Protein AF-A0A1Y0I6P0-F1 (afdb_monomer)

Mean predicted aligned error: 8.05 Å

pLDDT: mean 82.03, std 14.19, range [29.33, 98.0]

Nearest PDB structures (foldseek):
  8vp9-assembly1_B  TM=1.377E-01  e=3.591E+00  Acetivibrio thermocellus ATCC 27405
  9baa-assembly1_B  TM=1.379E-01  e=4.250E+00  Acetivibrio thermocellus ATCC 27405
  8vp6-assembly1_A  TM=1.369E-01  e=3.907E+00  Acetivibrio thermocellus ATCC 27405
  8vp6-assembly1_B  TM=1.371E-01  e=5.245E+00  Acetivibrio thermocellus ATCC 27405

Structure (mmCIF, N/CA/C/O backbone):
data_AF-A0A1Y0I6P0-F1
#
_entry.id   AF-A0A1Y0I6P0-F1
#
loop_
_atom_site.group_PDB
_atom_site.id
_atom_site.type_symbol
_atom_site.label_atom_id
_atom_site.label_alt_id
_atom_site.label_comp_id
_atom_site.label_asym_id
_atom_site.label_entity_id
_atom_site.label_seq_id
_atom_site.pdbx_PDB_ins_code
_atom_site.Cartn_x
_atom_site.Cartn_y
_atom_site.Cartn_z
_atom_site.occupancy
_atom_site.B_iso_or_equiv
_atom_site.auth_seq_id
_atom_site.auth_comp_id
_atom_site.auth_asym_id
_atom_site.auth_atom_id
_atom_site.pdbx_PDB_model_num
ATOM 1 N N . MET A 1 1 ? -0.959 14.326 -22.110 1.00 63.75 1 MET A N 1
ATOM 2 C CA . MET A 1 1 ? 0.064 13.907 -23.104 1.00 63.75 1 MET A CA 1
ATOM 3 C C . MET A 1 1 ? 0.781 12.587 -22.747 1.00 63.75 1 MET A C 1
ATOM 5 O O . MET A 1 1 ? 1.513 12.079 -23.590 1.00 63.75 1 MET A O 1
ATOM 9 N N . TYR A 1 2 ? 0.549 11.988 -21.562 1.00 76.31 2 TYR A N 1
ATOM 10 C CA . TYR A 1 2 ? 1.131 10.691 -21.155 1.00 76.31 2 TYR A CA 1
ATOM 11 C C . TYR A 1 2 ? 0.516 9.493 -21.906 1.00 76.31 2 TYR A C 1
ATOM 13 O O . TYR A 1 2 ? 1.240 8.645 -22.426 1.00 76.31 2 TYR A O 1
ATOM 21 N N . LYS A 1 3 ? -0.819 9.463 -22.048 1.00 79.31 3 LYS A N 1
ATOM 22 C CA . LYS A 1 3 ? -1.580 8.352 -22.652 1.00 79.31 3 LYS A CA 1
ATOM 23 C C . LYS A 1 3 ? -1.127 8.044 -24.076 1.00 79.31 3 LYS A C 1
ATOM 25 O O . LYS A 1 3 ? -0.901 6.894 -24.435 1.00 79.31 3 LYS A O 1
ATOM 30 N N . GLU A 1 4 ? -0.896 9.085 -24.867 1.00 79.56 4 GLU A N 1
ATOM 31 C CA . GLU A 1 4 ? -0.404 8.953 -26.236 1.00 79.56 4 GLU A CA 1
ATOM 32 C C . GLU A 1 4 ? 1.002 8.330 -26.302 1.00 79.56 4 GLU A C 1
ATOM 34 O O . GLU A 1 4 ? 1.254 7.459 -27.135 1.00 79.56 4 GLU A O 1
ATOM 39 N N . LYS A 1 5 ? 1.917 8.715 -25.404 1.00 81.44 5 LYS A N 1
ATOM 40 C CA . LYS A 1 5 ? 3.275 8.147 -25.345 1.00 81.44 5 LYS A CA 1
ATOM 41 C C . LYS A 1 5 ? 3.271 6.685 -24.885 1.00 81.44 5 LYS A C 1
ATOM 43 O O . LYS A 1 5 ? 3.972 5.860 -25.479 1.00 81.44 5 LYS A O 1
ATOM 48 N N . LEU A 1 6 ? 2.446 6.344 -23.892 1.00 82.56 6 LEU A N 1
ATOM 49 C CA . LEU A 1 6 ? 2.271 4.960 -23.438 1.00 82.56 6 LEU A CA 1
ATOM 50 C C . LEU A 1 6 ? 1.726 4.074 -24.568 1.00 82.56 6 LEU A C 1
ATOM 52 O O . LEU A 1 6 ? 2.274 3.005 -24.837 1.00 82.56 6 LEU A O 1
ATOM 56 N N . LEU A 1 7 ? 0.709 4.542 -25.298 1.00 87.06 7 LEU A N 1
ATOM 57 C CA . LEU A 1 7 ? 0.113 3.808 -26.420 1.00 87.06 7 LEU A CA 1
ATOM 58 C C . LEU A 1 7 ? 1.069 3.641 -27.612 1.00 87.06 7 LEU A C 1
ATOM 60 O O . LEU A 1 7 ? 1.065 2.588 -28.249 1.00 87.06 7 LEU A O 1
ATOM 64 N N . ARG A 1 8 ? 1.923 4.636 -27.889 1.00 88.12 8 ARG A N 1
ATOM 65 C CA . ARG A 1 8 ? 2.946 4.575 -28.953 1.00 88.12 8 ARG A CA 1
ATOM 66 C C . ARG A 1 8 ? 4.095 3.609 -28.645 1.00 88.12 8 ARG A C 1
ATOM 68 O O . ARG A 1 8 ? 4.801 3.184 -29.563 1.00 88.12 8 ARG A O 1
ATOM 75 N N . THR A 1 9 ? 4.306 3.260 -27.379 1.00 85.81 9 THR A N 1
ATOM 76 C CA . THR A 1 9 ? 5.373 2.337 -26.977 1.00 85.81 9 THR A CA 1
ATOM 77 C C . THR A 1 9 ? 5.048 0.918 -27.448 1.00 85.81 9 THR A C 1
ATOM 79 O O . THR A 1 9 ? 4.003 0.356 -27.120 1.00 85.81 9 THR A O 1
ATOM 82 N N . LYS A 1 10 ? 5.953 0.319 -28.234 1.00 86.88 10 LYS A N 1
ATOM 83 C CA . LYS A 1 10 ? 5.780 -1.042 -28.762 1.00 86.88 10 LYS A CA 1
ATOM 84 C C . LYS A 1 10 ? 5.913 -2.072 -27.638 1.00 86.88 10 LYS A C 1
ATOM 86 O O . LYS A 1 10 ? 7.019 -2.332 -27.172 1.00 86.88 10 LYS A O 1
ATOM 91 N N . VAL A 1 11 ? 4.801 -2.697 -27.267 1.00 90.38 11 VAL A N 1
ATOM 92 C CA . VAL A 1 11 ? 4.737 -3.816 -26.314 1.00 90.38 11 VAL A CA 1
ATOM 93 C C . VAL A 1 11 ? 4.631 -5.142 -27.066 1.00 90.38 11 VAL A C 1
ATOM 95 O O . VAL A 1 11 ? 3.905 -5.236 -28.055 1.00 90.38 11 VAL A O 1
ATOM 98 N N . ARG A 1 12 ? 5.395 -6.156 -26.643 1.00 87.75 12 ARG A N 1
ATOM 99 C CA . ARG A 1 12 ? 5.488 -7.456 -27.343 1.00 87.75 12 ARG A CA 1
ATOM 100 C C . ARG A 1 12 ? 4.881 -8.623 -26.570 1.00 87.75 12 ARG A C 1
ATOM 102 O O . ARG A 1 12 ? 4.576 -9.638 -27.183 1.00 87.75 12 ARG A O 1
ATOM 109 N N . THR A 1 13 ? 4.707 -8.474 -25.264 1.00 93.81 13 THR A N 1
ATOM 110 C CA . THR A 1 13 ? 4.232 -9.519 -24.355 1.00 93.81 13 THR A CA 1
ATOM 111 C C . THR A 1 13 ? 2.928 -9.097 -23.692 1.00 93.81 13 THR A C 1
ATOM 113 O O . THR A 1 13 ? 2.604 -7.905 -23.649 1.00 93.81 13 THR A O 1
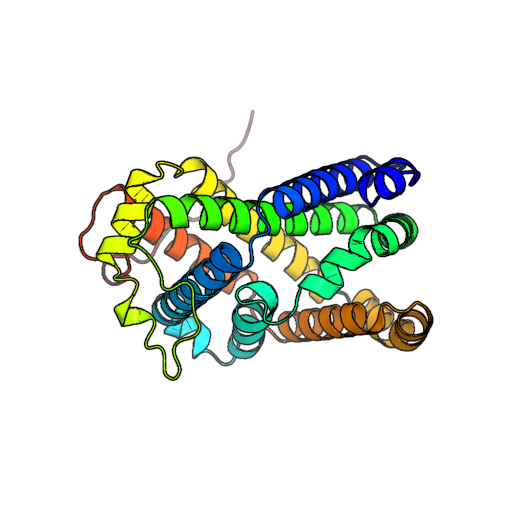ATOM 116 N N . ASP A 1 14 ? 2.172 -10.062 -23.176 1.00 94.81 14 ASP A N 1
ATOM 117 C CA . ASP A 1 14 ? 0.905 -9.772 -22.503 1.00 94.81 14 ASP A CA 1
ATOM 118 C C . ASP A 1 14 ? 1.118 -9.054 -21.164 1.00 94.81 14 ASP A C 1
ATOM 120 O O . ASP A 1 14 ? 0.379 -8.124 -20.854 1.00 94.81 14 ASP A O 1
ATOM 124 N N . ASN A 1 15 ? 2.208 -9.345 -20.446 1.00 93.69 15 ASN A N 1
ATOM 125 C CA . ASN A 1 15 ? 2.577 -8.618 -19.227 1.00 93.69 15 ASN A CA 1
ATOM 126 C C . ASN A 1 15 ? 2.932 -7.148 -19.503 1.00 93.69 15 ASN A C 1
ATOM 128 O O . ASN A 1 15 ? 2.534 -6.258 -18.752 1.00 93.69 15 ASN A O 1
ATOM 132 N N . ALA A 1 16 ? 3.603 -6.856 -20.624 1.00 93.00 16 ALA A N 1
ATOM 133 C CA . ALA A 1 16 ? 3.858 -5.478 -21.042 1.00 93.00 16 ALA A CA 1
ATOM 134 C C . ALA A 1 16 ? 2.566 -4.730 -21.428 1.00 93.00 16 ALA A C 1
ATOM 136 O O . ALA A 1 16 ? 2.457 -3.527 -21.177 1.00 93.00 16 ALA A O 1
ATOM 137 N N . LYS A 1 17 ? 1.587 -5.419 -22.037 1.00 94.31 17 LYS A N 1
ATOM 138 C CA . LYS A 1 17 ? 0.261 -4.842 -22.331 1.00 94.31 17 LYS A CA 1
ATOM 139 C C . LYS A 1 17 ? -0.510 -4.558 -21.044 1.00 94.31 17 LYS A C 1
ATOM 141 O O . LYS A 1 17 ? -0.981 -3.436 -20.892 1.00 94.31 17 LYS A O 1
ATOM 146 N N . ARG A 1 18 ? -0.549 -5.523 -20.117 1.00 94.19 18 ARG A N 1
ATOM 147 C CA . ARG A 1 18 ? -1.173 -5.376 -18.797 1.00 94.19 18 ARG A CA 1
ATOM 148 C C . ARG A 1 18 ? -0.604 -4.170 -18.063 1.00 94.19 18 ARG A C 1
ATOM 150 O O . ARG A 1 18 ? -1.353 -3.277 -17.697 1.00 94.19 18 ARG A O 1
ATOM 157 N N . LEU A 1 19 ? 0.724 -4.085 -17.937 1.00 91.81 19 LEU A N 1
ATOM 158 C CA . LEU A 1 19 ? 1.375 -2.949 -17.282 1.00 91.81 19 LEU A CA 1
ATOM 159 C C . LEU A 1 19 ? 0.980 -1.610 -17.921 1.00 91.81 19 LEU A C 1
ATOM 161 O O . LEU A 1 19 ? 0.711 -0.644 -17.212 1.00 91.81 19 LEU A O 1
ATOM 165 N N . ARG A 1 20 ? 0.919 -1.545 -19.256 1.00 93.62 20 ARG A N 1
ATOM 166 C CA . ARG A 1 20 ? 0.485 -0.334 -19.962 1.00 93.62 20 ARG A CA 1
ATOM 167 C C . ARG A 1 20 ? -0.944 0.060 -19.597 1.00 93.62 20 ARG A C 1
ATOM 169 O O . ARG A 1 20 ? -1.197 1.237 -19.372 1.00 93.62 20 ARG A O 1
ATOM 176 N N . GLU A 1 21 ? -1.863 -0.899 -19.592 1.00 93.50 21 GLU A N 1
ATOM 177 C CA . GLU A 1 21 ? -3.276 -0.672 -19.273 1.00 93.50 21 GLU A CA 1
ATOM 178 C C . GLU A 1 21 ? -3.445 -0.216 -17.823 1.00 93.50 21 GLU A C 1
ATOM 180 O O . GLU A 1 21 ? -4.075 0.811 -17.585 1.00 93.50 21 GLU A O 1
ATOM 185 N N . THR A 1 22 ? -2.793 -0.889 -16.872 1.00 90.44 22 THR A N 1
ATOM 186 C CA . THR A 1 22 ? -2.836 -0.502 -15.458 1.00 90.44 22 THR A CA 1
ATOM 187 C C . THR A 1 22 ? -2.266 0.903 -15.232 1.00 90.44 22 THR A C 1
ATOM 189 O O . THR A 1 22 ? -2.856 1.687 -14.494 1.00 90.44 22 THR A O 1
ATOM 192 N N . LEU A 1 23 ? -1.167 1.269 -15.906 1.00 89.81 23 LEU A N 1
ATOM 193 C CA . LEU A 1 23 ? -0.606 2.625 -15.833 1.00 89.81 23 LEU A CA 1
ATOM 194 C C . LEU A 1 23 ? -1.549 3.680 -16.417 1.00 89.81 23 LEU A C 1
ATOM 196 O O . LEU A 1 23 ? -1.671 4.762 -15.851 1.00 89.81 23 LEU A O 1
ATOM 200 N N . ILE A 1 24 ? -2.217 3.384 -17.537 1.00 90.56 24 ILE A N 1
ATOM 201 C CA . ILE A 1 24 ? -3.204 4.300 -18.119 1.00 90.56 24 ILE A CA 1
ATOM 202 C C . ILE A 1 24 ? -4.358 4.517 -17.140 1.00 90.56 24 ILE A C 1
ATOM 204 O O . ILE A 1 24 ? -4.689 5.668 -16.877 1.00 90.56 24 ILE A O 1
ATOM 208 N N . ASN A 1 25 ? -4.916 3.445 -16.573 1.00 91.19 25 ASN A N 1
ATOM 209 C CA . ASN A 1 25 ? -6.017 3.534 -15.611 1.00 91.19 25 ASN A CA 1
ATOM 210 C C . ASN A 1 25 ? -5.616 4.342 -14.370 1.00 91.19 25 ASN A C 1
ATOM 212 O O . ASN A 1 25 ? -6.363 5.217 -13.939 1.00 91.19 25 ASN A O 1
ATOM 216 N N . TYR A 1 26 ? -4.410 4.107 -13.845 1.00 88.62 26 TYR A N 1
ATOM 217 C CA . TYR A 1 26 ? -3.868 4.867 -12.722 1.00 88.62 26 TYR A CA 1
ATOM 218 C C . TYR A 1 26 ? -3.741 6.365 -13.039 1.00 88.62 26 TYR A C 1
ATOM 220 O O . TYR A 1 26 ? -4.211 7.207 -12.275 1.00 88.62 26 TYR A O 1
ATOM 228 N N . CYS A 1 27 ? -3.143 6.715 -14.180 1.00 86.19 27 CYS A N 1
ATOM 229 C CA . CYS A 1 27 ? -2.981 8.113 -14.570 1.00 86.19 27 CYS A CA 1
ATOM 230 C C . CYS A 1 27 ? -4.322 8.801 -14.883 1.00 86.19 27 CYS A C 1
ATOM 232 O O . CYS A 1 27 ? -4.497 9.962 -14.516 1.00 86.19 27 CYS A O 1
ATOM 234 N N . ASP A 1 28 ? -5.266 8.103 -15.527 1.00 89.81 28 ASP A N 1
ATOM 235 C CA . ASP A 1 28 ? -6.620 8.614 -15.782 1.00 89.81 28 ASP A CA 1
ATOM 236 C C . ASP A 1 28 ? -7.331 8.894 -14.438 1.00 89.81 28 ASP A C 1
ATOM 238 O O . ASP A 1 28 ? -7.903 9.969 -14.253 1.00 89.81 28 ASP A O 1
ATOM 242 N N . PHE A 1 29 ? -7.229 7.977 -13.466 1.00 88.81 29 PHE A N 1
ATOM 243 C CA . PHE A 1 29 ? -7.776 8.147 -12.116 1.00 88.81 29 PHE A CA 1
ATOM 244 C C . PHE A 1 29 ? -7.197 9.368 -11.398 1.00 88.81 29 PHE A C 1
ATOM 246 O O . PHE A 1 29 ? -7.956 10.179 -10.868 1.00 88.81 29 PHE A O 1
ATOM 253 N N . ARG A 1 30 ? -5.869 9.529 -11.409 1.00 84.62 30 ARG A N 1
ATOM 254 C CA . ARG A 1 30 ? -5.200 10.685 -10.796 1.00 84.62 30 ARG A CA 1
ATOM 255 C C . ARG A 1 30 ? -5.680 11.987 -11.420 1.00 84.62 30 ARG A C 1
ATOM 257 O O . ARG A 1 30 ? -6.107 12.878 -10.702 1.00 84.62 30 ARG A O 1
ATOM 264 N N . GLN A 1 31 ? -5.688 12.063 -12.749 1.00 84.31 31 GLN A N 1
ATOM 265 C CA . GLN A 1 31 ? -6.067 13.277 -13.469 1.00 84.31 31 GLN A CA 1
ATOM 266 C C . GLN A 1 31 ? -7.500 13.742 -13.154 1.00 84.31 31 GLN A C 1
ATOM 268 O O . GLN A 1 31 ? -7.771 14.939 -13.182 1.00 84.31 31 GLN A O 1
ATOM 273 N N . VAL A 1 32 ? -8.421 12.812 -12.888 1.00 86.56 32 VAL A N 1
ATOM 274 C CA . VAL A 1 32 ? -9.817 13.133 -12.547 1.00 86.56 32 VAL A CA 1
ATOM 275 C C . VAL A 1 32 ? -9.970 13.571 -11.090 1.00 86.56 32 VAL A C 1
ATOM 277 O O . VAL A 1 32 ? -10.827 14.402 -10.797 1.00 86.56 32 VAL A O 1
ATOM 280 N N . ASN A 1 33 ? -9.169 13.010 -10.185 1.00 82.19 33 ASN A N 1
ATOM 281 C CA . ASN A 1 33 ? -9.363 13.160 -8.744 1.00 82.19 33 ASN A CA 1
ATOM 282 C C . ASN A 1 33 ? -8.411 14.166 -8.075 1.00 82.19 33 ASN A C 1
ATOM 284 O O . ASN A 1 33 ? -8.627 14.527 -6.920 1.00 82.19 33 ASN A O 1
ATOM 288 N N . GLU A 1 34 ? -7.395 14.645 -8.794 1.00 75.75 34 GLU A N 1
ATOM 289 C CA . GLU A 1 34 ? -6.394 15.584 -8.291 1.00 75.75 34 GLU A CA 1
ATOM 290 C C . GLU A 1 34 ? -7.021 16.936 -7.910 1.00 75.75 34 GLU A C 1
ATOM 292 O O . GLU A 1 34 ? -7.421 17.743 -8.749 1.00 75.75 34 GLU A O 1
ATOM 297 N N . SER A 1 35 ? -7.113 17.169 -6.602 1.00 81.38 35 SER A N 1
ATOM 298 C CA . SER A 1 35 ? -7.569 18.408 -5.974 1.00 81.38 35 SER A CA 1
ATOM 299 C C . SER A 1 35 ? -6.713 18.653 -4.739 1.00 81.38 35 SER A C 1
ATOM 301 O O . SER A 1 35 ? -6.549 17.746 -3.925 1.00 81.38 35 SER A O 1
ATOM 303 N N . ASP A 1 36 ? -6.195 19.872 -4.569 1.00 78.88 36 ASP A N 1
ATOM 304 C CA . ASP A 1 36 ? -5.350 20.218 -3.417 1.00 78.88 36 ASP A CA 1
ATOM 305 C C . ASP A 1 36 ? -6.057 19.947 -2.081 1.00 78.88 36 ASP A C 1
ATOM 307 O O . ASP A 1 36 ? -5.438 19.434 -1.153 1.00 78.88 36 ASP A O 1
ATOM 311 N N . SER A 1 37 ? -7.361 20.229 -1.997 1.00 83.69 37 SER A N 1
ATOM 312 C CA . SER A 1 37 ? -8.167 19.984 -0.794 1.00 83.69 37 SER A CA 1
ATOM 313 C C . SER A 1 37 ? -8.328 18.480 -0.523 1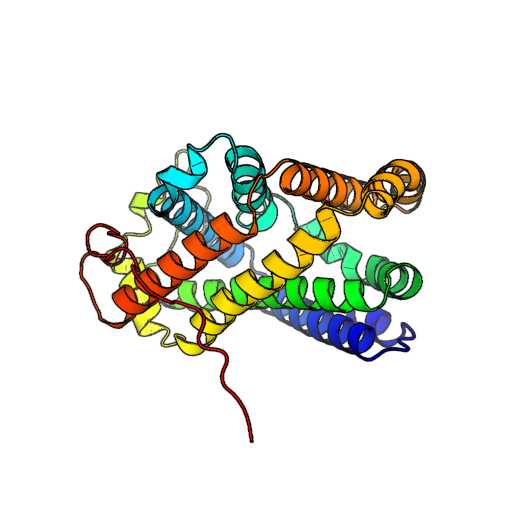.00 83.69 37 SER A C 1
ATOM 315 O O . SER A 1 37 ? -7.996 18.012 0.566 1.00 83.69 37 SER A O 1
ATOM 317 N N . LYS A 1 38 ? -8.704 17.682 -1.538 1.00 84.06 38 LYS A N 1
ATOM 318 C CA . LYS A 1 38 ? -8.826 16.217 -1.383 1.00 84.06 38 LYS A CA 1
ATOM 319 C C . LYS A 1 38 ? -7.488 15.551 -1.063 1.00 84.06 38 LYS A C 1
ATOM 321 O O . LYS A 1 38 ? -7.440 14.668 -0.217 1.00 84.06 38 LYS A O 1
ATOM 326 N N . ASN A 1 39 ? -6.397 15.997 -1.685 1.00 83.44 39 ASN A N 1
ATOM 327 C CA . ASN A 1 39 ? -5.054 15.477 -1.421 1.00 83.44 39 ASN A CA 1
ATOM 328 C C . ASN A 1 39 ? -4.630 15.702 0.041 1.00 83.44 39 ASN A C 1
ATOM 330 O O . ASN A 1 39 ? -3.991 14.837 0.634 1.00 83.44 39 ASN A O 1
ATOM 334 N N . ARG A 1 40 ? -5.009 16.833 0.650 1.00 84.62 40 ARG A N 1
ATOM 335 C CA . ARG A 1 40 ? -4.747 17.092 2.077 1.00 84.62 40 ARG A CA 1
ATOM 336 C C . ARG A 1 40 ? -5.581 16.189 2.983 1.00 84.62 40 ARG A C 1
ATOM 338 O O . ARG A 1 40 ? -5.047 15.638 3.939 1.00 84.62 40 ARG A O 1
ATOM 345 N N . GLN A 1 41 ? -6.859 15.992 2.663 1.00 88.31 41 GLN A N 1
ATOM 346 C CA . GLN A 1 41 ? -7.728 15.075 3.409 1.00 88.31 41 GLN A CA 1
ATOM 347 C C . GLN A 1 41 ? -7.238 13.624 3.320 1.00 88.31 41 GLN A C 1
ATOM 349 O O . GLN A 1 41 ? -7.249 12.911 4.322 1.00 88.31 41 GLN A O 1
ATOM 354 N N . LEU A 1 42 ? -6.743 13.205 2.151 1.00 88.06 42 LEU A N 1
ATOM 355 C CA . LEU A 1 42 ? -6.101 11.901 1.979 1.00 88.06 42 LEU A CA 1
ATOM 356 C C . LEU A 1 42 ? -4.873 11.757 2.860 1.00 88.06 42 LEU A C 1
ATOM 358 O O . LEU A 1 42 ? -4.755 10.744 3.531 1.00 88.06 42 LEU A O 1
ATOM 362 N N . ALA A 1 43 ? -4.009 12.770 2.929 1.00 84.88 43 ALA A N 1
ATOM 363 C CA . ALA A 1 43 ? -2.831 12.705 3.787 1.00 84.88 43 ALA A CA 1
ATOM 364 C C . ALA A 1 43 ? -3.204 12.465 5.263 1.00 84.88 43 ALA A C 1
ATOM 366 O O . ALA A 1 43 ? -2.539 11.689 5.945 1.00 84.88 43 ALA A O 1
ATOM 367 N N . ILE A 1 44 ? -4.293 13.074 5.749 1.00 88.00 44 ILE A N 1
ATOM 368 C CA . ILE A 1 44 ? -4.815 12.844 7.109 1.00 88.00 44 ILE A CA 1
ATOM 369 C C . ILE A 1 44 ? -5.297 11.395 7.265 1.00 88.00 44 ILE A C 1
ATOM 371 O O . ILE A 1 44 ? -4.952 10.729 8.243 1.00 88.00 44 ILE A O 1
ATOM 375 N N . LEU A 1 45 ? -6.069 10.895 6.296 1.00 90.56 45 LEU A N 1
ATOM 376 C CA . LEU A 1 45 ? -6.565 9.519 6.291 1.00 90.56 45 LEU A CA 1
ATOM 377 C C . LEU A 1 45 ? -5.421 8.493 6.248 1.00 90.56 45 LEU A C 1
ATOM 379 O O . LEU A 1 45 ? -5.397 7.573 7.064 1.00 90.56 45 LEU A O 1
ATOM 383 N N . GLU A 1 46 ? -4.464 8.660 5.339 1.00 86.62 46 GLU A N 1
ATOM 384 C CA . GLU A 1 46 ? -3.287 7.799 5.184 1.00 86.62 46 GLU A CA 1
ATOM 385 C C . GLU A 1 46 ? -2.455 7.780 6.471 1.00 86.62 46 GLU A C 1
ATOM 387 O O . GLU A 1 46 ? -2.014 6.721 6.923 1.00 86.62 46 GLU A O 1
ATOM 392 N N . GLN A 1 47 ? -2.292 8.936 7.124 1.00 86.31 47 GLN A N 1
ATOM 393 C CA . GLN A 1 47 ? -1.575 9.024 8.391 1.00 86.31 47 GLN A CA 1
ATOM 394 C C . GLN A 1 47 ? -2.305 8.275 9.514 1.00 86.31 47 GLN A C 1
ATOM 396 O O . GLN A 1 47 ? -1.667 7.519 10.250 1.00 86.31 47 GLN A O 1
ATOM 401 N N . TRP A 1 48 ? -3.631 8.419 9.615 1.00 90.75 48 TRP A N 1
ATOM 402 C CA . TRP A 1 48 ? -4.442 7.656 10.569 1.00 90.75 48 TRP A CA 1
ATOM 403 C C . TRP A 1 48 ? -4.333 6.149 10.320 1.00 90.75 48 TRP A C 1
ATOM 405 O O . TRP A 1 48 ? -4.087 5.363 11.235 1.00 90.75 48 TRP A O 1
ATOM 415 N N . GLN A 1 49 ? -4.478 5.731 9.062 1.00 91.00 49 GLN A N 1
ATOM 416 C CA . GLN A 1 49 ? -4.415 4.326 8.678 1.00 91.00 49 GLN A CA 1
ATOM 417 C C . GLN A 1 49 ? -3.028 3.730 8.959 1.00 91.00 49 GLN A C 1
ATOM 419 O O . GLN A 1 49 ? -2.948 2.596 9.431 1.00 91.00 49 GLN A O 1
ATOM 424 N N . SER A 1 50 ? -1.957 4.501 8.742 1.00 87.25 50 SER A N 1
ATOM 425 C CA . SER A 1 50 ? -0.586 4.118 9.091 1.00 87.25 50 SER A CA 1
ATOM 426 C C . SER A 1 50 ? -0.431 3.904 10.599 1.00 87.25 50 SER A C 1
ATOM 428 O O . SER A 1 50 ? 0.063 2.861 11.024 1.00 87.25 50 SER A O 1
ATOM 430 N N . GLN A 1 51 ? -0.940 4.824 11.426 1.00 88.50 51 GLN A N 1
ATOM 431 C CA . GLN A 1 51 ? -0.923 4.678 12.888 1.00 88.50 51 GLN A CA 1
ATOM 432 C C . GLN A 1 51 ? -1.718 3.453 13.358 1.00 88.50 51 GLN A C 1
ATOM 434 O O . GLN A 1 51 ? -1.248 2.696 14.208 1.00 88.50 51 GLN A O 1
ATOM 439 N N . ARG A 1 52 ? -2.893 3.204 12.768 1.00 92.00 52 ARG A N 1
ATOM 440 C CA . ARG A 1 52 ? -3.705 2.011 13.052 1.00 92.00 52 ARG A CA 1
ATOM 441 C C . ARG A 1 52 ? -2.962 0.727 12.684 1.00 92.00 52 ARG A C 1
ATOM 443 O O . ARG A 1 52 ? -2.967 -0.227 13.465 1.00 92.00 52 ARG A O 1
ATOM 450 N N . LEU A 1 53 ? -2.306 0.687 11.522 1.00 90.25 53 LEU A N 1
ATOM 451 C CA . LEU A 1 53 ? -1.481 -0.451 11.100 1.00 90.25 53 LEU A CA 1
ATOM 452 C C . LEU A 1 53 ? -0.308 -0.674 12.062 1.00 90.25 53 LEU A C 1
ATOM 454 O O . LEU A 1 53 ? -0.106 -1.800 12.512 1.00 90.25 53 LEU A O 1
ATOM 458 N N . GLN A 1 54 ? 0.405 0.389 12.447 1.00 88.94 54 GLN A N 1
ATOM 459 C CA . GLN A 1 54 ? 1.487 0.326 13.435 1.00 88.94 54 GLN A CA 1
ATOM 460 C C . GLN A 1 54 ? 1.006 -0.205 14.790 1.00 88.94 54 GLN A C 1
ATOM 462 O O . GLN A 1 54 ? 1.695 -1.018 15.399 1.00 88.94 54 GLN A O 1
ATOM 467 N N . GLY A 1 55 ? -0.176 0.212 15.254 1.00 91.62 55 GLY A N 1
ATOM 468 C CA . GLY A 1 55 ? -0.756 -0.261 16.513 1.00 91.62 55 GLY A CA 1
ATOM 469 C C . GLY A 1 55 ? -1.154 -1.740 16.472 1.00 91.62 55 GLY A C 1
ATOM 470 O O . GLY A 1 55 ? -0.767 -2.516 17.343 1.00 91.62 55 GLY A O 1
ATOM 471 N N . THR A 1 56 ? -1.874 -2.155 15.429 1.00 93.50 56 THR A N 1
ATOM 472 C CA . THR A 1 56 ? -2.345 -3.547 15.246 1.00 93.50 56 THR A CA 1
ATOM 473 C C . THR A 1 56 ? -1.223 -4.534 14.893 1.00 93.50 56 THR A C 1
ATOM 475 O O . THR A 1 56 ? -1.381 -5.746 15.038 1.00 93.50 56 THR A O 1
ATOM 478 N N . HIS A 1 57 ? -0.061 -4.034 14.471 1.00 92.62 57 HIS A N 1
ATOM 479 C CA . HIS A 1 57 ? 1.120 -4.834 14.130 1.00 92.62 57 HIS A CA 1
ATOM 480 C C . HIS A 1 57 ? 2.349 -4.434 14.954 1.00 92.62 57 HIS A C 1
ATOM 482 O O . HIS A 1 57 ? 3.487 -4.590 14.507 1.00 92.62 57 HIS A O 1
ATOM 488 N N . ALA A 1 58 ? 2.130 -3.913 16.165 1.00 91.75 58 ALA A N 1
ATOM 489 C CA . ALA A 1 58 ? 3.201 -3.414 17.021 1.00 91.75 58 ALA A CA 1
ATOM 490 C C . ALA A 1 58 ? 4.239 -4.496 17.354 1.00 91.75 58 ALA A C 1
ATOM 492 O O . ALA A 1 58 ? 5.431 -4.209 17.402 1.00 91.75 58 ALA A O 1
ATOM 493 N N . ASP A 1 59 ? 3.813 -5.748 17.519 1.00 91.88 59 ASP A N 1
ATOM 494 C CA . ASP A 1 59 ? 4.701 -6.893 17.721 1.00 91.88 59 ASP A CA 1
ATOM 495 C C . ASP A 1 59 ? 5.675 -7.078 16.547 1.00 91.88 59 ASP A C 1
ATOM 497 O O . ASP A 1 59 ? 6.881 -7.158 16.782 1.00 91.88 59 ASP A O 1
ATOM 501 N N . LEU A 1 60 ? 5.192 -7.033 15.298 1.00 89.94 60 LEU A N 1
ATOM 502 C CA . LEU A 1 60 ? 6.051 -7.095 14.109 1.00 89.94 60 LEU A CA 1
ATOM 503 C C . LEU A 1 60 ? 6.980 -5.879 14.020 1.00 89.94 60 LEU A C 1
ATOM 505 O O . LEU A 1 60 ? 8.147 -6.012 13.666 1.00 89.94 60 LEU A O 1
ATOM 509 N N . HIS A 1 61 ? 6.485 -4.693 14.371 1.00 85.31 61 HIS A N 1
ATOM 510 C CA . HIS A 1 61 ? 7.265 -3.456 14.318 1.00 85.31 61 HIS A CA 1
ATOM 511 C C . HIS A 1 61 ? 8.361 -3.381 15.398 1.00 85.31 61 HIS A C 1
ATOM 513 O O . HIS A 1 61 ? 9.380 -2.708 15.221 1.00 85.31 61 HIS A O 1
ATOM 519 N N . THR A 1 62 ? 8.161 -4.057 16.534 1.00 88.75 62 THR A N 1
ATOM 520 C CA . THR A 1 62 ? 9.173 -4.187 17.595 1.00 88.75 62 THR A CA 1
ATOM 521 C C . THR A 1 62 ? 10.180 -5.301 17.334 1.00 88.75 62 THR A C 1
ATOM 523 O O . THR A 1 62 ? 11.253 -5.286 17.940 1.00 88.75 62 THR A O 1
ATOM 526 N N . ASP A 1 63 ? 9.871 -6.232 16.430 1.00 89.12 63 ASP A N 1
ATOM 527 C CA . ASP A 1 63 ? 10.789 -7.287 16.027 1.00 89.12 63 ASP A CA 1
ATOM 528 C C . ASP A 1 63 ? 11.928 -6.698 15.168 1.00 89.12 63 ASP A C 1
ATOM 530 O O . ASP A 1 63 ? 11.680 -6.169 14.074 1.00 89.12 63 ASP A O 1
ATOM 534 N N . PRO A 1 64 ? 13.198 -6.784 15.617 1.00 86.38 64 PRO A N 1
ATOM 535 C CA . PRO A 1 64 ? 14.338 -6.311 14.838 1.00 86.38 64 PRO A CA 1
ATOM 536 C C . PRO A 1 64 ? 14.445 -6.955 13.450 1.00 86.38 64 PRO A C 1
ATOM 538 O O . PRO A 1 64 ? 15.055 -6.362 12.561 1.00 86.38 64 PRO A O 1
ATOM 541 N N . GLU A 1 65 ? 13.873 -8.149 13.262 1.00 86.31 65 GLU A N 1
ATOM 542 C CA . GLU A 1 65 ? 13.866 -8.884 11.996 1.00 86.31 65 GLU A CA 1
ATOM 543 C C . GLU A 1 65 ? 13.002 -8.211 10.915 1.00 86.31 65 GLU A C 1
ATOM 545 O O . GLU A 1 65 ? 13.328 -8.298 9.726 1.00 86.31 65 GLU A O 1
ATOM 550 N N . TYR A 1 66 ? 11.932 -7.510 11.309 1.00 85.88 66 TYR A N 1
ATOM 551 C CA . TYR A 1 66 ? 10.980 -6.887 10.378 1.00 85.88 66 TYR A CA 1
ATOM 552 C C . TYR A 1 66 ? 11.026 -5.360 10.387 1.00 85.88 66 TYR A C 1
ATOM 554 O O . TYR A 1 66 ? 10.637 -4.740 9.395 1.00 85.88 66 TYR A O 1
ATOM 562 N N . LYS A 1 67 ? 11.546 -4.748 11.459 1.00 84.94 67 LYS A N 1
ATOM 563 C CA . LYS A 1 67 ? 11.489 -3.301 11.687 1.00 84.94 67 LYS A CA 1
ATOM 564 C C . LYS A 1 67 ? 11.900 -2.449 10.482 1.00 84.94 67 LYS A C 1
ATOM 566 O O . LYS A 1 67 ? 11.107 -1.639 10.024 1.00 84.94 67 LYS A O 1
ATOM 571 N N . GLU A 1 68 ? 13.111 -2.622 9.950 1.00 81.88 68 GLU A N 1
ATOM 572 C CA . GLU A 1 68 ? 13.615 -1.752 8.869 1.00 81.88 68 GLU A CA 1
ATOM 573 C C . GLU A 1 68 ? 12.761 -1.847 7.596 1.00 81.88 68 GLU A C 1
ATOM 575 O O . GLU A 1 68 ? 12.577 -0.868 6.873 1.00 81.88 68 GLU A O 1
ATOM 580 N N . GLY A 1 69 ? 12.237 -3.036 7.311 1.00 80.62 69 GLY A N 1
ATOM 581 C CA . GLY A 1 69 ? 11.393 -3.241 6.150 1.00 80.62 69 GLY A CA 1
ATOM 582 C C . GLY A 1 69 ? 9.964 -2.732 6.346 1.00 80.62 69 GLY A C 1
ATOM 583 O O . GLY A 1 69 ? 9.395 -2.196 5.399 1.00 80.62 69 GLY A O 1
ATOM 584 N N . LEU A 1 70 ? 9.411 -2.827 7.559 1.00 82.81 70 LEU A N 1
ATOM 585 C CA . LEU A 1 70 ? 8.121 -2.224 7.907 1.00 82.81 70 LEU A CA 1
ATOM 586 C C . LEU A 1 70 ? 8.189 -0.695 7.936 1.00 82.81 70 LEU A C 1
ATOM 588 O O . LEU A 1 70 ? 7.299 -0.060 7.381 1.00 82.81 70 LEU A O 1
ATOM 592 N N . ASP A 1 71 ? 9.262 -0.115 8.484 1.00 82.06 71 ASP A N 1
ATOM 593 C CA . ASP A 1 71 ? 9.518 1.330 8.431 1.00 82.06 71 ASP A CA 1
ATOM 594 C C . ASP A 1 71 ? 9.532 1.797 6.960 1.00 82.06 71 ASP A C 1
ATOM 596 O O . ASP A 1 71 ? 8.835 2.737 6.590 1.00 82.06 71 ASP A O 1
ATOM 600 N N . PHE A 1 72 ? 10.243 1.080 6.075 1.00 78.69 72 PHE A N 1
ATOM 601 C CA . PHE A 1 72 ? 10.248 1.387 4.639 1.00 78.69 72 PHE A CA 1
ATOM 602 C C . PHE A 1 72 ? 8.856 1.255 3.993 1.00 78.69 72 PHE A C 1
ATOM 604 O O . PHE A 1 72 ? 8.466 2.105 3.195 1.00 78.69 72 PHE A O 1
ATOM 611 N N . LEU A 1 73 ? 8.096 0.203 4.309 1.00 75.38 73 LEU A N 1
ATOM 612 C CA . LEU A 1 73 ? 6.744 0.006 3.772 1.00 75.38 73 LEU A CA 1
ATOM 613 C C . LEU A 1 73 ? 5.790 1.133 4.200 1.00 75.38 73 LEU A C 1
ATOM 615 O O . LEU A 1 73 ? 5.062 1.673 3.370 1.00 75.38 73 LEU A O 1
ATOM 619 N N . LEU A 1 74 ? 5.804 1.513 5.474 1.00 73.50 74 LEU A N 1
ATOM 620 C CA . LEU A 1 74 ? 4.886 2.513 6.013 1.00 73.50 74 LEU A CA 1
ATOM 621 C C . LEU A 1 74 ? 5.273 3.934 5.585 1.00 73.50 74 LEU A C 1
ATOM 623 O O . LEU A 1 74 ? 4.421 4.679 5.099 1.00 73.50 74 LEU A O 1
ATOM 627 N N . ASP A 1 75 ? 6.553 4.288 5.690 1.00 68.56 75 ASP A N 1
ATOM 628 C CA . ASP A 1 75 ? 7.018 5.655 5.437 1.00 68.56 75 ASP A CA 1
ATOM 629 C C . ASP A 1 75 ? 7.197 5.958 3.947 1.00 68.56 75 ASP A C 1
ATOM 631 O O . ASP A 1 75 ? 7.028 7.101 3.520 1.00 68.56 75 ASP A O 1
ATOM 635 N N . GLU A 1 76 ? 7.570 4.957 3.142 1.00 66.50 76 GLU A N 1
ATOM 636 C CA . GLU A 1 76 ? 7.928 5.172 1.736 1.00 66.50 76 GLU A CA 1
ATOM 637 C C . GLU A 1 76 ? 6.947 4.544 0.741 1.00 66.50 76 GLU A C 1
ATOM 639 O O . GLU A 1 76 ? 6.973 4.935 -0.422 1.00 66.50 76 GLU A O 1
ATOM 644 N N . LEU A 1 77 ? 6.080 3.602 1.134 1.00 64.81 77 LEU A N 1
ATOM 645 C CA . LEU A 1 77 ? 5.068 3.030 0.228 1.00 64.81 77 LEU A CA 1
ATOM 646 C C . LEU A 1 77 ? 3.629 3.409 0.584 1.00 64.81 77 LEU A C 1
ATOM 648 O O . LEU A 1 77 ? 2.807 3.459 -0.330 1.00 64.81 77 LEU A O 1
ATOM 652 N N . TYR A 1 78 ? 3.331 3.681 1.857 1.00 62.16 78 TYR A N 1
ATOM 653 C CA . TYR A 1 78 ? 1.968 3.962 2.315 1.00 62.16 78 TYR A CA 1
ATOM 654 C C . TYR A 1 78 ? 1.680 5.445 2.591 1.00 62.16 78 TYR A C 1
ATOM 656 O O . TYR A 1 78 ? 0.601 5.908 2.247 1.00 62.16 78 TYR A O 1
ATOM 664 N N . ALA A 1 79 ? 2.634 6.204 3.145 1.00 56.31 79 ALA A N 1
ATOM 665 C CA . ALA A 1 79 ? 2.481 7.638 3.436 1.00 56.31 79 ALA A CA 1
ATOM 666 C C . ALA A 1 79 ? 3.434 8.509 2.586 1.00 56.31 79 ALA A C 1
ATOM 668 O O . ALA A 1 79 ? 4.378 9.117 3.107 1.00 56.31 79 ALA A O 1
ATOM 669 N N . PRO A 1 80 ? 3.257 8.557 1.255 1.00 53.28 80 PRO A N 1
ATOM 670 C CA . PRO A 1 80 ? 4.218 9.182 0.363 1.00 53.28 80 PRO A CA 1
ATOM 671 C C . PRO A 1 80 ? 4.290 10.702 0.558 1.00 53.28 80 PRO A C 1
ATOM 673 O O . PRO A 1 80 ? 3.438 11.450 0.088 1.00 53.28 80 PRO A O 1
ATOM 676 N N . LYS A 1 81 ? 5.385 11.191 1.151 1.00 45.91 81 LYS A N 1
ATOM 677 C CA . LYS A 1 81 ? 5.656 12.637 1.249 1.00 45.91 81 LYS A CA 1
ATOM 678 C C . LYS A 1 81 ? 5.990 13.311 -0.089 1.00 45.91 81 LYS A C 1
ATOM 680 O O . LYS A 1 81 ? 5.940 14.534 -0.141 1.00 45.91 81 LYS A O 1
ATOM 685 N N . ASP A 1 82 ? 6.339 12.569 -1.151 1.00 49.78 82 ASP A N 1
ATOM 686 C CA . ASP A 1 82 ? 6.725 13.193 -2.434 1.00 49.78 82 ASP A CA 1
ATOM 687 C C . ASP A 1 82 ? 6.740 12.240 -3.659 1.00 49.78 82 ASP A C 1
ATOM 689 O O . ASP A 1 82 ? 7.739 12.099 -4.369 1.00 49.78 82 ASP A O 1
ATOM 693 N N . PHE A 1 83 ? 5.642 11.522 -3.928 1.00 52.09 83 PHE A N 1
ATOM 694 C CA . PHE A 1 83 ? 5.566 10.607 -5.090 1.00 52.09 83 PHE A CA 1
ATOM 695 C C . PHE A 1 83 ? 5.112 11.256 -6.401 1.00 52.09 83 PHE A C 1
ATOM 697 O O . PHE A 1 83 ? 5.239 10.645 -7.466 1.00 52.09 83 PHE A O 1
ATOM 704 N N . THR A 1 84 ? 4.682 12.518 -6.359 1.00 55.38 84 THR A N 1
ATOM 705 C CA . THR A 1 84 ? 4.259 13.295 -7.534 1.00 55.38 84 THR A CA 1
ATOM 706 C C . THR A 1 84 ? 5.332 13.295 -8.630 1.00 55.38 84 THR A C 1
ATOM 708 O O . THR A 1 84 ? 5.022 13.239 -9.819 1.00 55.38 84 THR A O 1
ATOM 711 N N . GLN A 1 85 ? 6.618 13.274 -8.256 1.00 53.22 85 GLN A N 1
ATOM 712 C CA . GLN A 1 85 ? 7.721 13.247 -9.217 1.00 53.22 85 GLN A CA 1
ATOM 713 C C . GLN A 1 85 ? 7.879 11.895 -9.942 1.00 53.22 85 GLN A C 1
ATOM 715 O O . GLN A 1 85 ? 8.161 11.889 -11.138 1.00 53.22 85 GLN A O 1
ATOM 720 N N . ARG A 1 86 ? 7.646 10.754 -9.271 1.00 58.41 86 ARG A N 1
ATOM 721 C CA . ARG A 1 86 ? 7.681 9.421 -9.913 1.00 58.41 86 ARG A CA 1
ATOM 722 C C . ARG A 1 86 ? 6.549 9.267 -10.926 1.00 58.41 86 ARG A C 1
ATOM 724 O O . ARG A 1 86 ? 6.764 8.701 -11.999 1.00 58.41 86 ARG A O 1
ATOM 731 N N . ASP A 1 87 ? 5.371 9.773 -10.583 1.00 64.00 87 ASP A N 1
ATOM 732 C CA . ASP A 1 87 ? 4.176 9.665 -11.416 1.00 64.00 87 ASP A CA 1
ATOM 733 C C . ASP A 1 87 ? 4.277 10.534 -12.674 1.00 64.00 87 ASP A C 1
ATOM 735 O O . ASP A 1 87 ? 3.930 10.091 -13.772 1.00 64.00 87 ASP A O 1
ATOM 739 N N . ASN A 1 88 ? 4.871 11.724 -12.542 1.00 65.94 88 ASN A N 1
ATOM 740 C CA . ASN A 1 88 ? 5.157 12.617 -13.665 1.00 65.94 88 ASN A CA 1
ATOM 741 C C . ASN A 1 88 ? 6.126 12.016 -14.698 1.00 65.94 88 ASN A C 1
ATOM 743 O O . ASN A 1 88 ? 6.084 12.404 -15.865 1.00 65.94 88 ASN A O 1
ATOM 747 N N . ASP A 1 89 ? 6.958 11.049 -14.298 1.00 70.94 89 ASP A N 1
ATOM 748 C CA . ASP A 1 89 ? 7.938 10.391 -15.167 1.00 70.94 89 ASP A CA 1
ATOM 749 C C . ASP A 1 89 ? 7.449 9.046 -15.748 1.00 70.94 89 ASP A C 1
ATOM 751 O O . ASP A 1 89 ? 8.198 8.377 -16.471 1.00 70.94 89 ASP A O 1
ATOM 755 N N . ILE A 1 90 ? 6.206 8.618 -15.477 1.00 75.00 90 ILE A N 1
ATOM 756 C CA . ILE A 1 90 ? 5.676 7.316 -15.934 1.00 75.00 90 ILE A CA 1
ATOM 757 C C . ILE A 1 90 ? 5.820 7.142 -17.453 1.00 75.00 90 ILE A C 1
ATOM 759 O O . ILE A 1 90 ? 6.235 6.079 -17.928 1.00 75.00 90 ILE A O 1
ATOM 763 N N . ASP A 1 91 ? 5.527 8.186 -18.229 1.00 74.19 91 ASP A N 1
ATOM 764 C CA . ASP A 1 91 ? 5.604 8.157 -19.692 1.00 74.19 91 ASP A CA 1
ATOM 765 C C . ASP A 1 91 ? 7.047 8.019 -20.218 1.00 74.19 91 ASP A C 1
ATOM 767 O O . ASP A 1 91 ? 7.268 7.450 -21.292 1.00 74.19 91 ASP A O 1
ATOM 771 N N . ARG A 1 92 ? 8.032 8.496 -19.452 1.00 76.44 92 ARG A N 1
ATOM 772 C CA . ARG A 1 92 ? 9.468 8.393 -19.727 1.00 76.44 92 ARG A CA 1
ATOM 773 C C . ARG A 1 92 ? 10.027 7.038 -19.310 1.00 76.44 92 ARG A C 1
ATOM 775 O O . ARG A 1 92 ? 10.885 6.487 -20.003 1.00 76.44 92 ARG A O 1
ATOM 782 N N . ILE A 1 93 ? 9.561 6.500 -18.187 1.00 77.38 93 ILE A N 1
ATOM 783 C CA . ILE A 1 93 ? 10.099 5.275 -17.592 1.00 77.38 93 ILE A CA 1
ATOM 784 C C . ILE A 1 93 ? 9.514 4.025 -18.252 1.00 77.38 93 ILE A C 1
ATOM 786 O O . ILE A 1 93 ? 10.246 3.056 -18.470 1.00 77.38 93 ILE A O 1
ATOM 790 N N . PHE A 1 94 ? 8.234 4.040 -18.630 1.00 84.94 94 PHE A N 1
ATOM 791 C CA . PHE A 1 94 ? 7.561 2.870 -19.197 1.00 84.94 94 PHE A CA 1
ATOM 792 C C . PHE A 1 94 ? 8.289 2.255 -20.416 1.00 84.94 94 PHE A C 1
ATOM 794 O O . PHE A 1 94 ? 8.532 1.043 -20.407 1.00 84.94 94 PHE A O 1
ATOM 801 N N . PRO A 1 95 ? 8.752 3.027 -21.425 1.00 85.00 95 PRO A N 1
ATOM 802 C CA . PRO A 1 95 ? 9.540 2.474 -22.531 1.00 85.00 95 PRO A CA 1
ATOM 803 C C . PRO A 1 95 ? 10.836 1.791 -22.080 1.00 85.00 95 PRO A C 1
ATOM 805 O O . PRO A 1 95 ? 11.264 0.804 -22.682 1.00 85.00 95 PRO A O 1
ATOM 808 N N . MET A 1 96 ? 11.474 2.307 -21.025 1.00 81.38 96 MET A N 1
ATOM 809 C CA . MET A 1 96 ? 12.682 1.706 -20.463 1.00 81.38 96 MET A CA 1
ATOM 810 C C . MET A 1 96 ? 12.364 0.397 -19.746 1.00 81.38 96 MET A C 1
ATOM 812 O O . MET A 1 96 ? 13.080 -0.577 -19.965 1.00 81.38 96 MET A O 1
ATOM 816 N N . MET A 1 97 ? 11.276 0.341 -18.970 1.00 82.50 97 MET A N 1
ATOM 817 C CA . MET A 1 97 ? 10.822 -0.884 -18.303 1.00 82.50 97 MET A CA 1
ATOM 818 C C . MET A 1 97 ? 10.576 -2.003 -19.315 1.00 82.50 97 MET A C 1
ATOM 820 O O . MET A 1 97 ? 11.175 -3.066 -19.197 1.00 82.50 97 MET A O 1
ATOM 824 N N . VAL A 1 98 ? 9.791 -1.736 -20.365 1.00 87.44 98 VAL A N 1
ATOM 825 C CA . VAL A 1 98 ? 9.472 -2.726 -21.412 1.00 87.44 98 VAL A CA 1
ATOM 826 C C . VAL A 1 98 ? 10.725 -3.222 -22.144 1.00 87.44 98 VAL A C 1
ATOM 828 O O . VAL A 1 98 ? 10.773 -4.367 -22.587 1.00 87.44 98 VAL A O 1
ATOM 831 N N . ARG A 1 99 ? 11.746 -2.371 -22.296 1.00 83.81 99 ARG A N 1
ATOM 832 C CA . ARG A 1 99 ? 12.990 -2.727 -22.994 1.00 83.81 99 ARG A CA 1
ATOM 833 C C . ARG A 1 99 ? 13.982 -3.491 -22.116 1.00 83.81 99 ARG A C 1
ATOM 835 O O . ARG A 1 99 ? 14.768 -4.267 -22.654 1.00 83.81 99 ARG A O 1
ATOM 842 N N . LEU A 1 100 ? 14.023 -3.202 -20.816 1.00 79.88 100 LEU A N 1
ATOM 843 C CA . LEU A 1 100 ? 15.099 -3.638 -19.921 1.00 79.88 100 LEU A CA 1
ATOM 844 C C . LEU A 1 100 ? 14.685 -4.743 -18.950 1.00 79.88 100 LEU A C 1
ATOM 846 O O . LEU A 1 100 ? 15.543 -5.528 -18.550 1.00 79.88 100 LEU A O 1
ATOM 850 N N . LEU A 1 101 ? 13.417 -4.792 -18.542 1.00 80.94 101 LEU A N 1
ATOM 851 C CA . LEU A 1 101 ? 12.964 -5.752 -17.545 1.00 80.94 101 LEU A CA 1
ATOM 852 C C . LEU A 1 101 ? 12.607 -7.098 -18.195 1.00 80.94 101 LEU A C 1
ATOM 854 O O . LEU A 1 101 ? 11.968 -7.126 -19.249 1.00 80.94 101 LEU A O 1
ATOM 858 N N . PRO A 1 102 ? 12.975 -8.224 -17.558 1.00 86.12 102 PRO A N 1
ATOM 859 C CA . PRO A 1 102 ? 12.386 -9.522 -17.847 1.00 86.12 102 PRO A CA 1
ATOM 860 C C . PRO A 1 102 ? 10.859 -9.483 -17.766 1.00 86.12 102 PRO A C 1
ATOM 862 O O . PRO A 1 102 ? 10.289 -8.783 -16.931 1.00 86.12 102 PRO A O 1
ATOM 865 N N . ASP A 1 103 ? 10.200 -10.300 -18.583 1.00 88.06 103 ASP A N 1
ATOM 86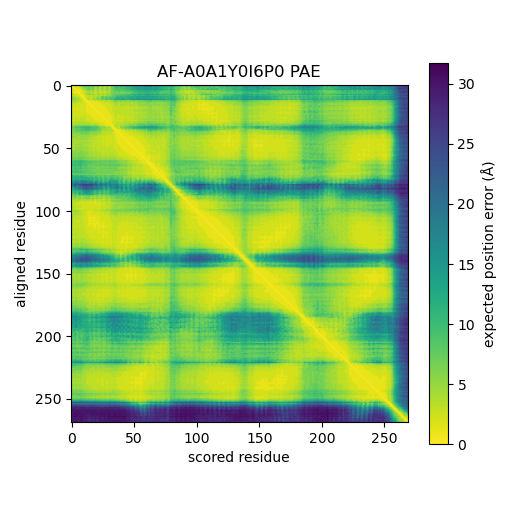6 C CA . ASP A 1 103 ? 8.741 -10.270 -18.714 1.00 88.06 103 ASP A CA 1
ATOM 867 C C . ASP A 1 103 ? 7.989 -10.549 -17.400 1.00 88.06 103 ASP A C 1
ATOM 869 O O . ASP A 1 103 ? 6.994 -9.897 -17.099 1.00 88.06 103 ASP A O 1
ATOM 873 N N . HIS A 1 104 ? 8.513 -11.447 -16.562 1.00 84.75 104 HIS A N 1
ATOM 874 C CA . HIS A 1 104 ? 7.941 -11.719 -15.240 1.00 84.75 104 HIS A CA 1
ATOM 875 C C . HIS A 1 104 ? 8.038 -10.515 -14.288 1.00 84.75 104 HIS A C 1
ATOM 877 O O . HIS A 1 104 ? 7.149 -10.320 -13.471 1.00 84.75 104 HIS A O 1
ATOM 883 N N . LEU A 1 105 ? 9.065 -9.662 -14.414 1.00 83.31 105 LEU A N 1
ATOM 884 C CA . LEU A 1 105 ? 9.138 -8.429 -13.624 1.00 83.31 105 LEU A CA 1
ATOM 885 C C . LEU A 1 105 ? 8.129 -7.391 -14.121 1.00 83.31 105 LEU A C 1
ATOM 887 O O . LEU A 1 105 ? 7.625 -6.616 -13.317 1.0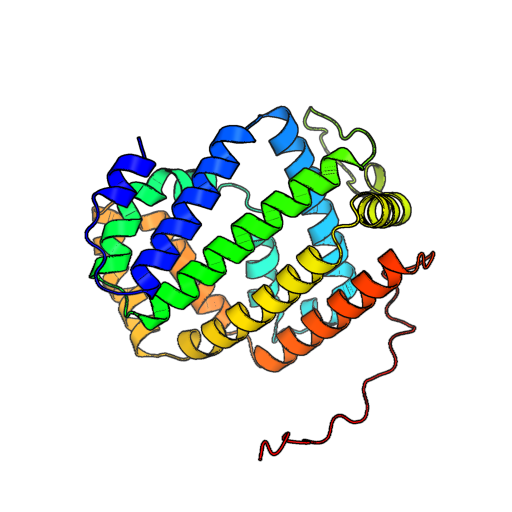0 83.31 105 LEU A O 1
ATOM 891 N N . LEU A 1 106 ? 7.788 -7.380 -15.416 1.00 88.06 106 LEU A N 1
ATOM 892 C CA . LEU A 1 106 ? 6.710 -6.522 -15.923 1.00 88.06 106 LEU A CA 1
ATOM 893 C C . LEU A 1 106 ? 5.357 -6.912 -15.320 1.00 88.06 106 LEU A C 1
ATOM 895 O O . LEU A 1 106 ? 4.564 -6.027 -15.001 1.00 88.06 106 LEU A O 1
ATOM 899 N N . TYR A 1 107 ? 5.119 -8.212 -15.117 1.00 89.94 107 TYR A N 1
ATOM 900 C CA . TYR A 1 107 ? 3.937 -8.699 -14.409 1.00 89.94 107 TYR A CA 1
ATOM 901 C C . TYR A 1 107 ? 3.897 -8.191 -12.964 1.00 89.94 107 TYR A C 1
ATOM 903 O O . TYR A 1 107 ? 2.933 -7.528 -12.585 1.00 89.94 107 TYR A O 1
ATOM 911 N N . THR A 1 108 ? 4.966 -8.389 -12.190 1.00 85.50 108 THR A N 1
ATOM 912 C CA . THR A 1 108 ? 5.038 -7.915 -10.798 1.00 85.50 108 THR A CA 1
ATOM 913 C C . THR A 1 108 ? 4.882 -6.394 -10.696 1.00 85.50 108 THR A C 1
ATOM 915 O O . THR A 1 108 ? 4.151 -5.900 -9.841 1.00 85.50 108 THR A O 1
ATOM 918 N N . VAL A 1 109 ? 5.491 -5.622 -11.607 1.00 84.50 109 VAL A N 1
ATOM 919 C CA . VAL A 1 109 ? 5.289 -4.162 -11.659 1.00 84.50 109 VAL A CA 1
ATOM 920 C C . VAL A 1 109 ? 3.831 -3.823 -11.978 1.00 84.50 109 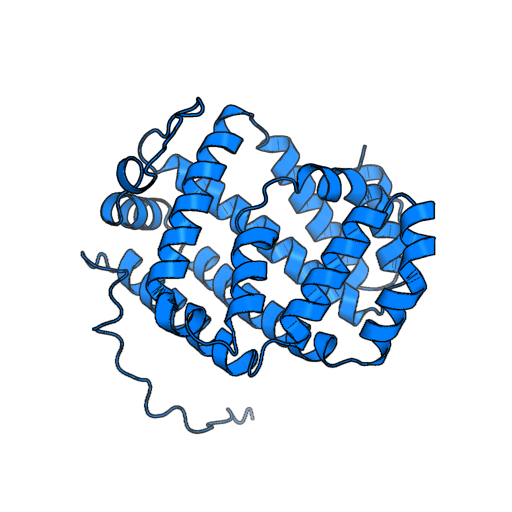VAL A C 1
ATOM 922 O O . VAL A 1 109 ? 3.300 -2.878 -11.404 1.00 84.50 109 VAL A O 1
ATOM 925 N N . SER A 1 110 ? 3.153 -4.587 -12.839 1.00 89.19 110 SER A N 1
ATOM 926 C CA . SER A 1 110 ? 1.729 -4.359 -13.109 1.00 89.19 110 SER A CA 1
ATOM 927 C C . SER A 1 110 ? 0.856 -4.585 -11.871 1.00 89.19 110 SER A C 1
ATOM 929 O O . SER A 1 110 ? -0.041 -3.782 -11.635 1.00 89.19 110 SER A O 1
ATOM 931 N N . LEU A 1 111 ? 1.161 -5.600 -11.050 1.00 88.19 111 LEU A N 1
ATOM 932 C CA . LEU A 1 111 ? 0.465 -5.847 -9.784 1.00 88.19 111 LEU A CA 1
ATOM 933 C C . LEU A 1 111 ? 0.711 -4.725 -8.771 1.00 88.19 111 LEU A C 1
ATOM 935 O O . LEU A 1 111 ? -0.218 -4.294 -8.101 1.00 88.19 111 LEU A O 1
ATOM 939 N N . LEU A 1 112 ? 1.938 -4.200 -8.697 1.00 85.19 112 LEU A N 1
ATOM 940 C CA . LEU A 1 112 ? 2.265 -3.053 -7.843 1.00 85.19 112 LEU A CA 1
ATOM 941 C C . LEU A 1 112 ? 1.492 -1.788 -8.242 1.00 85.19 112 LEU A C 1
ATOM 943 O O . LEU A 1 112 ? 1.005 -1.066 -7.376 1.00 85.19 112 LEU A O 1
ATOM 947 N N . VAL A 1 113 ? 1.378 -1.509 -9.545 1.00 86.12 113 VAL A N 1
ATOM 948 C CA . VAL A 1 113 ? 0.596 -0.360 -10.036 1.00 86.12 113 VAL A CA 1
ATOM 949 C C . VAL A 1 113 ? -0.896 -0.577 -9.772 1.00 86.12 113 VAL A C 1
ATOM 951 O O . VAL A 1 113 ? -1.580 0.366 -9.390 1.00 86.12 113 VAL A O 1
ATOM 954 N N . GLU A 1 114 ? -1.395 -1.804 -9.937 1.00 90.25 114 GLU A N 1
ATOM 955 C CA . GLU A 1 114 ? -2.790 -2.154 -9.651 1.00 90.25 114 GLU A CA 1
ATOM 956 C C . GLU A 1 114 ? -3.114 -1.986 -8.169 1.00 90.25 114 GLU A C 1
ATOM 958 O O . GLU A 1 114 ? -4.098 -1.332 -7.841 1.00 90.25 114 GLU A O 1
ATOM 963 N N . LEU A 1 115 ? -2.256 -2.503 -7.287 1.00 89.88 115 LEU A N 1
ATOM 964 C CA . LEU A 1 115 ? -2.387 -2.345 -5.845 1.00 89.88 115 LEU A CA 1
ATOM 965 C C . LEU A 1 115 ? -2.410 -0.864 -5.459 1.00 89.88 115 LEU A C 1
ATOM 967 O O . LEU A 1 115 ? -3.321 -0.439 -4.760 1.00 89.88 115 LEU A O 1
ATOM 971 N N . ASN A 1 116 ? -1.466 -0.061 -5.960 1.00 86.38 116 ASN A N 1
ATOM 972 C CA . ASN A 1 116 ? -1.430 1.377 -5.679 1.00 86.38 116 ASN A CA 1
ATOM 973 C C . ASN A 1 116 ? -2.697 2.098 -6.170 1.00 86.38 116 ASN A C 1
ATOM 975 O O . ASN A 1 116 ? -3.286 2.899 -5.448 1.00 86.38 116 ASN A O 1
ATOM 979 N N . HIS A 1 117 ? -3.138 1.797 -7.394 1.00 89.12 117 HIS A N 1
ATOM 980 C CA . HIS A 1 117 ? -4.358 2.374 -7.947 1.00 89.12 117 HIS A CA 1
ATOM 981 C C . HIS A 1 117 ? -5.595 1.992 -7.126 1.00 89.12 117 HIS A C 1
ATOM 983 O O . HIS A 1 117 ? -6.426 2.857 -6.849 1.00 89.12 117 HIS A O 1
ATOM 989 N N . LEU A 1 118 ? -5.708 0.723 -6.726 1.00 92.69 118 LEU A N 1
ATOM 990 C CA . LEU A 1 118 ? -6.816 0.226 -5.920 1.00 92.69 118 LEU A CA 1
ATOM 991 C C . LEU A 1 118 ? -6.819 0.858 -4.526 1.00 92.69 118 LEU A C 1
ATOM 993 O O . LEU A 1 118 ? -7.863 1.347 -4.111 1.00 92.69 118 LEU A O 1
ATOM 997 N N . THR A 1 119 ? -5.668 0.911 -3.847 1.00 90.62 119 THR A N 1
ATOM 998 C CA . THR A 1 119 ? -5.520 1.569 -2.539 1.00 90.62 119 THR A CA 1
ATOM 999 C C . THR A 1 119 ? -6.029 3.004 -2.595 1.00 90.62 119 THR A C 1
ATOM 1001 O O . THR A 1 119 ? -6.993 3.327 -1.907 1.00 90.62 119 THR A O 1
ATOM 1004 N N . GLN A 1 120 ? -5.497 3.822 -3.512 1.00 88.56 120 GLN A N 1
ATOM 1005 C CA . GLN A 1 120 ? -5.940 5.211 -3.646 1.00 88.56 120 GLN A CA 1
ATOM 1006 C C . GLN A 1 120 ? -7.429 5.295 -4.001 1.00 88.56 120 GLN A C 1
ATOM 1008 O O . GLN A 1 120 ? -8.159 6.082 -3.412 1.00 88.56 120 GLN A O 1
ATOM 1013 N N . SER A 1 121 ? -7.921 4.467 -4.928 1.00 92.56 121 SER A N 1
ATOM 1014 C CA . SER A 1 121 ? -9.341 4.482 -5.311 1.00 92.56 121 SER A CA 1
ATOM 1015 C C . SER A 1 121 ? -10.269 4.180 -4.136 1.00 92.56 121 SER A C 1
ATOM 1017 O O . SER A 1 121 ? -11.340 4.777 -4.033 1.00 92.56 121 SER A O 1
ATOM 1019 N N . LEU A 1 122 ? -9.869 3.263 -3.257 1.00 95.31 122 LEU A N 1
ATOM 1020 C CA . LEU A 1 122 ? -10.635 2.899 -2.074 1.00 95.31 122 LEU A CA 1
ATOM 1021 C C . LEU A 1 122 ? -10.550 3.964 -0.975 1.00 95.31 122 LEU A C 1
ATOM 1023 O O . LEU A 1 122 ? -11.546 4.191 -0.291 1.00 95.31 122 LEU A O 1
ATOM 1027 N N . ASP A 1 123 ? -9.412 4.637 -0.819 1.00 92.88 123 ASP A N 1
ATOM 1028 C CA . ASP A 1 123 ? -9.261 5.732 0.147 1.00 92.88 123 ASP A CA 1
ATOM 1029 C C . ASP A 1 123 ? -10.026 6.985 -0.296 1.00 92.88 123 ASP A C 1
ATOM 1031 O O . ASP A 1 123 ? -10.711 7.606 0.515 1.00 92.88 123 ASP A O 1
ATOM 1035 N N . TYR A 1 124 ? -10.036 7.288 -1.598 1.00 92.62 124 TYR A N 1
ATOM 1036 C CA . TYR A 1 124 ? -10.897 8.328 -2.169 1.00 92.62 124 TYR A CA 1
ATOM 1037 C C . TYR A 1 124 ? -12.384 8.045 -1.926 1.00 92.62 124 TYR A C 1
ATOM 1039 O O . TYR A 1 124 ? -13.116 8.960 -1.562 1.00 92.62 124 TYR A O 1
ATOM 1047 N N . GLN A 1 125 ? -12.830 6.796 -2.103 1.00 94.75 125 GLN A N 1
ATOM 1048 C CA . GLN A 1 125 ? -14.208 6.413 -1.777 1.00 94.75 125 GLN A CA 1
ATOM 1049 C C . GLN A 1 125 ? -14.489 6.558 -0.284 1.00 94.75 125 GLN A C 1
ATOM 1051 O O . GLN A 1 125 ? -15.557 7.026 0.089 1.00 94.75 125 GLN A O 1
ATOM 1056 N N . LEU A 1 126 ? -13.542 6.165 0.569 1.00 96.25 126 LEU A N 1
ATOM 1057 C CA . LEU A 1 126 ? -13.711 6.214 2.016 1.00 96.25 126 LEU A CA 1
ATOM 1058 C C . LEU A 1 126 ? -13.859 7.646 2.538 1.00 96.25 126 LEU A C 1
ATOM 1060 O O . LEU A 1 126 ? -14.673 7.882 3.430 1.00 96.25 126 LEU A O 1
ATOM 1064 N N . LEU A 1 127 ? -13.123 8.600 1.959 1.00 93.88 127 LEU A N 1
ATOM 1065 C CA . LEU A 1 127 ? -13.245 10.019 2.298 1.00 93.88 127 LEU A CA 1
ATOM 1066 C C . LEU A 1 127 ? -14.669 10.554 2.139 1.00 93.88 127 LEU A C 1
ATOM 1068 O O . LEU A 1 127 ? -15.093 11.366 2.956 1.00 93.88 127 LEU A O 1
ATOM 1072 N N . ASP A 1 128 ? -15.422 10.079 1.144 1.00 93.69 128 ASP A N 1
ATOM 1073 C CA . ASP A 1 128 ? -16.795 10.537 0.909 1.00 93.69 128 ASP A CA 1
ATOM 1074 C C . ASP A 1 128 ? -17.768 10.113 2.041 1.00 93.69 128 ASP A C 1
ATOM 1076 O O . ASP A 1 128 ? -18.864 10.667 2.148 1.00 93.69 128 ASP A O 1
ATOM 1080 N N . TYR A 1 129 ? -17.374 9.163 2.903 1.00 96.06 129 TYR A N 1
ATOM 1081 C CA . TYR A 1 129 ? -18.173 8.663 4.035 1.00 96.06 129 TYR A CA 1
ATOM 1082 C C . TYR A 1 129 ? -17.609 9.037 5.411 1.00 96.06 129 TYR A C 1
ATOM 1084 O O . TYR A 1 129 ? -18.255 8.779 6.433 1.00 96.06 129 TYR A O 1
ATOM 1092 N N . LEU A 1 130 ? -16.419 9.636 5.461 1.00 95.12 130 LEU A N 1
ATOM 1093 C CA . LEU A 1 130 ? -15.840 10.134 6.702 1.00 95.12 130 LEU A CA 1
ATOM 1094 C C . LEU A 1 130 ? -16.457 11.488 7.094 1.00 95.12 130 LEU A C 1
ATOM 1096 O O . LEU A 1 130 ? -16.977 12.218 6.245 1.00 95.12 130 LEU A O 1
ATOM 1100 N N . PRO A 1 131 ? -16.415 11.856 8.388 1.00 91.25 131 PRO A N 1
ATOM 1101 C CA . PRO A 1 131 ? -16.703 13.222 8.806 1.00 91.25 131 PRO A CA 1
ATOM 1102 C C . PRO A 1 131 ? -15.813 14.228 8.060 1.00 91.25 131 PRO A C 1
ATOM 1104 O O . PRO A 1 131 ? -14.692 13.878 7.684 1.00 91.25 131 PRO A O 1
ATOM 1107 N N . PRO A 1 132 ? -16.265 15.483 7.876 1.00 87.94 132 PRO A N 1
ATOM 1108 C CA . PRO A 1 132 ? -15.460 16.505 7.217 1.00 87.94 132 PRO A CA 1
ATOM 1109 C C . PRO A 1 132 ? -14.078 16.649 7.864 1.00 87.94 132 PRO A C 1
ATOM 1111 O O . PRO A 1 132 ? -13.965 17.014 9.035 1.00 87.94 132 PRO A O 1
ATOM 1114 N N . LEU A 1 133 ? -13.038 16.372 7.080 1.00 89.38 133 LEU A N 1
ATOM 1115 C CA . LEU A 1 133 ? -11.644 16.558 7.470 1.00 89.38 133 LEU A CA 1
ATOM 1116 C C . LEU A 1 133 ? -11.182 17.978 7.109 1.00 89.38 133 LEU A C 1
ATOM 1118 O O . LEU A 1 133 ? -11.659 18.535 6.113 1.00 89.38 133 LEU A O 1
ATOM 1122 N N . PRO A 1 134 ? -10.262 18.575 7.889 1.00 84.75 134 PRO A N 1
ATOM 1123 C CA . PRO A 1 134 ? -9.791 19.929 7.639 1.00 84.75 134 PRO A CA 1
ATOM 1124 C C . PRO A 1 134 ? -9.118 20.041 6.268 1.00 84.75 134 PRO A C 1
ATOM 1126 O O . PRO A 1 134 ? -8.348 19.178 5.850 1.00 84.75 134 PRO A O 1
ATOM 1129 N N . GLU A 1 135 ? -9.415 21.138 5.574 1.00 80.69 135 GLU A N 1
ATOM 1130 C CA . GLU A 1 135 ? -8.843 21.439 4.258 1.00 80.69 135 GLU A CA 1
ATOM 1131 C C . GLU A 1 135 ? -7.504 22.185 4.354 1.00 80.69 135 GLU A C 1
ATOM 1133 O O . GLU A 1 135 ? -6.772 22.268 3.370 1.00 80.69 135 GLU A O 1
ATOM 1138 N N . GLU A 1 136 ? -7.164 22.718 5.530 1.00 74.94 136 GLU A N 1
ATOM 1139 C CA . GLU A 1 136 ? -5.940 23.483 5.782 1.00 74.94 136 GLU A CA 1
ATOM 1140 C C . GLU A 1 136 ? -5.020 22.758 6.780 1.00 74.94 136 GLU A C 1
ATOM 1142 O O . GLU A 1 136 ? -5.520 22.062 7.669 1.00 74.94 136 GLU A O 1
ATOM 1147 N N . PRO A 1 137 ? -3.685 22.912 6.664 1.00 63.31 137 PRO A N 1
ATOM 1148 C CA . PRO A 1 137 ? -2.740 22.324 7.607 1.00 63.31 137 PRO A CA 1
ATOM 1149 C C . PRO A 1 137 ? -3.000 22.839 9.024 1.00 63.31 137 PRO A C 1
ATOM 1151 O O . PRO A 1 137 ? -3.071 24.048 9.246 1.00 63.31 137 PRO A O 1
ATOM 1154 N N . VAL A 1 138 ? -3.092 21.928 9.989 1.00 65.25 138 VAL A N 1
ATOM 1155 C CA . VAL A 1 138 ? -3.145 22.285 11.409 1.00 65.25 138 VAL A CA 1
ATOM 1156 C C . VAL A 1 138 ? -1.822 21.861 12.038 1.00 65.25 138 VAL A C 1
ATOM 1158 O O . VAL A 1 138 ? -1.477 20.679 12.050 1.00 65.25 138 VAL A O 1
ATOM 1161 N N . ASP A 1 139 ? -1.048 22.828 12.526 1.00 62.41 139 ASP A N 1
ATOM 1162 C CA . ASP A 1 139 ? 0.199 22.544 13.237 1.00 62.41 139 ASP A CA 1
ATOM 1163 C C . ASP A 1 139 ? -0.090 21.743 14.516 1.00 62.41 139 ASP A C 1
ATOM 1165 O O . ASP A 1 139 ? -0.975 22.096 15.295 1.00 62.41 139 ASP A O 1
ATOM 1169 N N . GLY A 1 140 ? 0.675 20.672 14.747 1.00 64.50 140 GLY A N 1
ATOM 1170 C CA . GLY A 1 140 ? 0.503 19.814 15.926 1.00 64.50 140 GLY A CA 1
ATOM 1171 C C . GLY A 1 140 ? -0.710 18.879 15.869 1.00 64.50 140 GLY A C 1
ATOM 1172 O O . GLY A 1 140 ? -1.176 18.462 16.923 1.00 64.50 140 GLY A O 1
ATOM 1173 N N . LEU A 1 141 ? -1.207 18.566 14.664 1.00 66.69 141 LEU A N 1
ATOM 1174 C CA . LEU A 1 141 ? -2.345 17.677 14.413 1.00 66.69 141 LEU A CA 1
ATOM 1175 C C . LEU A 1 141 ? -2.222 16.342 15.176 1.00 66.69 141 LEU A C 1
ATOM 1177 O O . LEU A 1 141 ? -1.404 15.490 14.818 1.00 66.69 141 LEU A O 1
ATOM 1181 N N . ASP A 1 142 ? -3.067 16.132 16.185 1.00 73.44 142 ASP A N 1
ATOM 1182 C CA . ASP A 1 142 ? -3.373 14.788 16.668 1.00 73.44 142 ASP A CA 1
ATOM 1183 C C . ASP A 1 142 ? -4.466 14.205 15.765 1.00 73.44 142 ASP A C 1
ATOM 1185 O O . ASP A 1 142 ? -5.633 14.583 15.829 1.00 73.44 142 ASP A O 1
ATOM 1189 N N . ILE A 1 143 ? -4.078 13.312 14.855 1.00 76.06 143 ILE A N 1
ATOM 1190 C CA . ILE A 1 143 ? -4.980 12.754 13.834 1.00 76.06 143 ILE A CA 1
ATOM 1191 C C . ILE A 1 143 ? -6.124 11.962 14.476 1.00 76.06 143 ILE A C 1
ATOM 1193 O O . ILE A 1 143 ? -7.209 11.867 13.897 1.00 76.06 143 ILE A O 1
ATOM 1197 N N . SER A 1 144 ? -5.904 11.423 15.681 1.00 73.12 144 SER A N 1
ATOM 1198 C CA . SER A 1 144 ? -6.929 10.685 16.421 1.00 73.12 144 SER A CA 1
ATOM 1199 C C . SER A 1 144 ? -8.111 11.570 16.839 1.00 73.12 144 SER A C 1
ATOM 1201 O O . SER A 1 144 ? -9.203 11.054 17.075 1.00 73.12 144 SER A O 1
ATOM 1203 N N . GLU A 1 145 ? -7.941 12.898 16.836 1.00 79.00 145 GLU A N 1
ATOM 1204 C CA . GLU A 1 145 ? -9.024 13.863 17.062 1.00 79.00 145 GLU A CA 1
ATOM 1205 C C . GLU A 1 145 ? -9.968 14.004 15.855 1.00 79.00 145 GLU A C 1
ATOM 1207 O O . GLU A 1 145 ? -11.109 14.439 16.017 1.00 79.00 145 GLU A O 1
ATOM 1212 N N . TYR A 1 146 ? -9.522 13.632 14.649 1.00 85.12 146 TYR A N 1
ATOM 1213 C CA . TYR A 1 146 ? -10.272 13.833 13.400 1.00 85.12 146 TYR A CA 1
ATOM 1214 C C . TYR A 1 146 ? -10.955 12.568 12.894 1.00 85.12 146 TYR A C 1
ATOM 1216 O O . TYR A 1 146 ? -12.000 12.650 12.247 1.00 85.12 146 TYR A O 1
ATOM 1224 N N . ILE A 1 147 ? -10.364 11.405 13.167 1.00 92.38 147 ILE A N 1
ATOM 1225 C CA . ILE A 1 147 ? -10.905 10.107 12.771 1.00 92.38 147 ILE A CA 1
ATOM 1226 C C . ILE A 1 147 ? -10.880 9.193 13.993 1.00 92.38 147 ILE A C 1
ATOM 1228 O O . ILE A 1 147 ? -9.818 8.806 14.481 1.00 92.38 147 ILE A O 1
ATOM 1232 N N . THR A 1 148 ? -12.058 8.810 14.479 1.00 93.88 148 THR A N 1
ATOM 1233 C CA . THR A 1 148 ? -12.178 7.757 15.492 1.00 93.88 148 THR A CA 1
ATOM 1234 C C . THR A 1 148 ? -12.279 6.379 14.837 1.00 93.88 148 THR A C 1
ATOM 1236 O O . THR A 1 148 ? -12.725 6.244 13.695 1.00 93.88 148 THR A O 1
ATOM 1239 N N . GLU A 1 149 ? -11.927 5.326 15.579 1.00 95.12 149 GLU A N 1
ATOM 1240 C CA . GLU A 1 149 ? -12.115 3.937 15.132 1.00 95.12 149 GLU A CA 1
ATOM 1241 C C . GLU A 1 149 ? -13.572 3.644 14.738 1.00 95.12 149 GLU A C 1
ATOM 1243 O O . GLU A 1 149 ? -13.827 2.984 13.729 1.00 95.12 149 GLU A O 1
ATOM 1248 N N . GLU A 1 150 ? -14.535 4.181 15.495 1.00 95.56 150 GLU A N 1
ATOM 1249 C CA . GLU A 1 150 ? -15.966 4.038 15.214 1.00 95.56 150 GLU A CA 1
ATOM 1250 C C . GLU A 1 150 ? -16.354 4.713 13.892 1.00 95.56 150 GLU A C 1
ATOM 1252 O O . GLU A 1 150 ? -17.057 4.110 13.076 1.00 95.56 150 GLU A O 1
ATOM 1257 N N . GLN A 1 151 ? -15.880 5.943 13.657 1.00 96.06 151 GLN A N 1
ATOM 1258 C CA . GLN A 1 151 ? -16.137 6.686 12.421 1.00 96.06 151 GLN A CA 1
ATOM 1259 C C . GLN A 1 151 ? -15.538 5.971 11.211 1.00 96.06 151 GLN A C 1
ATOM 1261 O O . GLN A 1 151 ? -16.221 5.803 10.203 1.00 96.06 151 GLN A O 1
ATOM 1266 N N . TYR A 1 152 ? -14.299 5.492 11.328 1.00 96.88 152 TYR A N 1
ATOM 1267 C CA . TYR A 1 152 ? -13.629 4.745 10.270 1.00 96.88 152 TYR A CA 1
ATOM 1268 C C . TYR A 1 152 ? -14.351 3.429 9.953 1.00 96.88 152 TYR A C 1
ATOM 1270 O O . TYR A 1 152 ? -14.662 3.148 8.794 1.00 96.88 152 TYR A O 1
ATOM 1278 N N . ALA A 1 153 ? -14.691 2.637 10.976 1.00 97.38 153 ALA A N 1
ATOM 1279 C CA . ALA A 1 153 ? -15.409 1.378 10.794 1.00 97.38 153 ALA A CA 1
ATOM 1280 C C . ALA A 1 153 ? -16.815 1.597 10.212 1.00 97.38 153 ALA A C 1
ATOM 1282 O O . ALA A 1 153 ? -17.279 0.815 9.379 1.00 97.38 153 ALA A O 1
ATOM 1283 N N . LYS A 1 154 ? -17.503 2.671 10.620 1.00 97.69 154 LYS A N 1
ATOM 1284 C CA . LYS A 1 154 ? -18.786 3.062 10.030 1.00 97.69 154 LYS A CA 1
ATOM 1285 C C . LYS A 1 154 ? -18.630 3.439 8.555 1.00 97.69 154 LYS A C 1
ATOM 1287 O O . LYS A 1 154 ? -19.393 2.927 7.743 1.00 97.69 154 LYS A O 1
ATOM 1292 N N . ALA A 1 155 ? -17.636 4.257 8.211 1.00 97.69 155 ALA A N 1
ATOM 1293 C CA . ALA A 1 155 ? -17.373 4.660 6.832 1.00 97.69 155 ALA A CA 1
ATOM 1294 C C . ALA A 1 155 ? -17.098 3.446 5.927 1.00 97.69 155 ALA A C 1
ATOM 1296 O O . ALA A 1 155 ? -17.675 3.351 4.850 1.00 97.69 155 ALA A O 1
ATOM 1297 N N . TYR A 1 156 ? -16.330 2.455 6.397 1.00 97.81 156 TYR A N 1
ATOM 1298 C CA . TYR A 1 156 ? -16.134 1.185 5.680 1.00 97.81 156 TYR A CA 1
ATOM 1299 C C . TYR A 1 156 ? -17.448 0.454 5.376 1.00 97.81 156 TYR A C 1
ATOM 1301 O O . TYR A 1 156 ? -17.657 -0.010 4.253 1.00 97.81 156 TYR A O 1
ATOM 1309 N N . ARG A 1 157 ? -18.342 0.348 6.369 1.00 98.00 157 ARG A N 1
ATOM 1310 C CA . ARG A 1 157 ? -19.650 -0.295 6.184 1.00 98.00 157 ARG A CA 1
ATOM 1311 C C . ARG A 1 157 ? -20.522 0.468 5.195 1.00 98.00 157 ARG A C 1
ATOM 1313 O O . ARG A 1 157 ? -21.175 -0.163 4.369 1.00 98.00 157 ARG A O 1
ATOM 1320 N N . ASP A 1 158 ? -20.506 1.796 5.261 1.00 97.94 158 ASP A N 1
ATOM 1321 C CA . ASP A 1 158 ? -21.292 2.648 4.369 1.00 97.94 158 ASP A CA 1
ATOM 1322 C C . ASP A 1 158 ? -20.755 2.627 2.925 1.00 97.94 158 ASP A C 1
ATOM 1324 O O . ASP A 1 158 ? -21.552 2.635 1.988 1.00 97.94 158 ASP A O 1
ATOM 1328 N N . CYS A 1 159 ? -19.432 2.512 2.725 1.00 96.62 159 CYS A N 1
ATOM 1329 C CA . CYS A 1 159 ? -18.832 2.306 1.401 1.00 96.62 159 CYS A CA 1
ATOM 1330 C C . CYS A 1 159 ? -19.286 1.002 0.731 1.00 96.62 159 CYS A C 1
ATOM 1332 O O . CYS A 1 159 ? -19.315 0.927 -0.495 1.00 96.62 159 CYS A O 1
ATOM 1334 N N . ALA A 1 160 ? -19.582 -0.036 1.522 1.00 95.81 160 ALA A N 1
ATOM 1335 C CA . ALA A 1 160 ? -20.020 -1.353 1.055 1.00 95.81 160 ALA A CA 1
ATOM 1336 C C . ALA A 1 160 ? -19.086 -2.036 0.022 1.00 95.81 160 ALA A C 1
ATOM 1338 O O . ALA A 1 160 ? -19.531 -2.878 -0.756 1.00 95.81 160 ALA A O 1
ATOM 1339 N N . ASN A 1 161 ? -17.783 -1.729 0.043 1.00 96.44 161 ASN A N 1
ATOM 1340 C CA . ASN A 1 161 ? -16.764 -2.219 -0.902 1.00 96.44 161 ASN A CA 1
ATOM 1341 C C . ASN A 1 161 ? -15.917 -3.384 -0.343 1.00 96.44 161 ASN A C 1
ATOM 1343 O O . ASN A 1 161 ? -14.703 -3.473 -0.545 1.00 96.44 161 ASN A O 1
ATOM 1347 N N . HIS A 1 162 ? -16.563 -4.283 0.407 1.00 96.94 162 HIS A N 1
ATOM 1348 C CA . HIS A 1 162 ? -15.912 -5.446 1.019 1.00 96.94 162 HIS A CA 1
ATOM 1349 C C . HIS A 1 162 ? -15.163 -6.341 0.006 1.00 96.94 162 HIS A C 1
ATOM 1351 O O . HIS A 1 162 ? -14.012 -6.692 0.280 1.00 96.94 162 HIS A O 1
ATOM 1357 N N . PRO A 1 163 ? -15.734 -6.701 -1.167 1.00 97.38 163 PRO A N 1
ATOM 1358 C CA . PRO A 1 163 ? -15.020 -7.506 -2.161 1.00 97.38 163 PRO A CA 1
ATOM 1359 C C . PRO A 1 163 ? -13.733 -6.843 -2.669 1.00 97.38 163 PRO A C 1
ATOM 1361 O O . PRO A 1 163 ? -12.716 -7.515 -2.832 1.00 97.38 163 PRO A O 1
ATOM 1364 N N . GLU A 1 164 ? -13.749 -5.530 -2.891 1.00 97.62 164 GLU A N 1
ATOM 1365 C CA . GLU A 1 164 ? -12.591 -4.768 -3.351 1.00 97.62 164 GLU A CA 1
ATOM 1366 C C . GLU A 1 164 ? -11.503 -4.683 -2.275 1.00 97.62 164 GLU A C 1
ATOM 1368 O O . GLU A 1 164 ? -10.318 -4.786 -2.590 1.00 97.62 164 GLU A O 1
ATOM 1373 N N . ARG A 1 165 ? -11.889 -4.556 -0.999 1.00 97.38 165 ARG A N 1
ATOM 1374 C CA . ARG A 1 165 ? -10.958 -4.585 0.141 1.00 97.38 165 ARG A CA 1
ATOM 1375 C C . ARG A 1 165 ? -10.306 -5.960 0.312 1.00 97.38 165 ARG A C 1
ATOM 1377 O O . ARG A 1 165 ? -9.097 -6.037 0.509 1.00 97.38 165 ARG A O 1
ATOM 1384 N N . LEU A 1 166 ? -11.059 -7.048 0.149 1.00 96.56 166 LEU A N 1
ATOM 1385 C CA . LEU A 1 166 ? -10.488 -8.401 0.105 1.00 96.56 166 LEU A CA 1
ATOM 1386 C C . LEU A 1 166 ? -9.516 -8.576 -1.068 1.00 96.56 166 LEU A C 1
ATOM 1388 O O . LEU A 1 166 ? -8.439 -9.148 -0.901 1.00 96.56 166 LEU A O 1
ATOM 1392 N N . HIS A 1 167 ? -9.866 -8.057 -2.249 1.00 96.12 167 HIS A N 1
ATOM 1393 C CA . HIS A 1 167 ? -8.970 -8.073 -3.409 1.00 96.12 167 HIS A CA 1
ATOM 1394 C C . HIS A 1 167 ? -7.681 -7.286 -3.142 1.00 96.12 167 HIS A C 1
ATOM 1396 O O . HIS A 1 167 ? -6.597 -7.758 -3.476 1.00 96.12 167 HIS A O 1
ATOM 1402 N N . GLN A 1 168 ? -7.773 -6.132 -2.475 1.00 94.44 168 GLN A N 1
ATOM 1403 C CA . GLN A 1 168 ? -6.613 -5.348 -2.045 1.00 94.44 168 GLN A CA 1
ATOM 1404 C C . GLN A 1 168 ? -5.679 -6.170 -1.144 1.00 94.44 168 GLN A C 1
ATOM 1406 O O . GLN A 1 168 ? -4.477 -6.224 -1.403 1.00 94.44 168 GLN A O 1
ATOM 1411 N N . ILE A 1 169 ? -6.223 -6.862 -0.139 1.00 94.44 169 ILE A N 1
ATOM 1412 C CA . ILE A 1 169 ? -5.456 -7.747 0.751 1.00 94.44 169 ILE A CA 1
ATOM 1413 C C . ILE A 1 169 ? -4.783 -8.872 -0.054 1.00 94.44 169 ILE A C 1
ATOM 1415 O O . ILE A 1 169 ? -3.582 -9.106 0.080 1.00 94.44 169 ILE A O 1
ATOM 1419 N N . GLN A 1 170 ? -5.509 -9.523 -0.965 1.00 92.81 170 GLN A N 1
ATOM 1420 C CA . GLN A 1 170 ? -4.938 -10.583 -1.801 1.00 92.81 170 GLN A CA 1
ATOM 1421 C C . GLN A 1 170 ? -3.828 -10.070 -2.735 1.00 92.81 170 GLN A C 1
ATOM 1423 O O . GLN A 1 170 ? -2.837 -10.768 -2.963 1.00 92.81 170 GLN A O 1
ATOM 1428 N N . LEU A 1 171 ? -3.960 -8.855 -3.273 1.00 90.06 171 LEU A N 1
ATOM 1429 C CA . LEU A 1 171 ? -2.910 -8.222 -4.070 1.00 90.06 171 LEU A CA 1
ATOM 1430 C C . LEU A 1 171 ? -1.648 -7.958 -3.244 1.00 90.06 171 LEU A C 1
ATOM 1432 O O . LEU A 1 171 ? -0.555 -8.184 -3.760 1.00 90.06 171 LEU A O 1
ATOM 1436 N N . ILE A 1 172 ? -1.780 -7.540 -1.979 1.00 89.25 172 ILE A N 1
ATOM 1437 C CA . ILE A 1 172 ? -0.639 -7.378 -1.062 1.00 89.25 172 ILE A CA 1
ATOM 1438 C C . ILE A 1 172 ? 0.105 -8.708 -0.903 1.00 89.25 172 ILE A C 1
ATOM 1440 O O . ILE A 1 172 ? 1.328 -8.732 -1.050 1.00 89.25 172 ILE A O 1
ATOM 1444 N N . ALA A 1 173 ? -0.617 -9.812 -0.682 1.00 88.31 173 ALA A N 1
ATOM 1445 C CA . ALA A 1 173 ? -0.019 -11.144 -0.573 1.00 88.31 173 ALA A CA 1
ATOM 1446 C C . ALA A 1 173 ? 0.748 -11.529 -1.851 1.00 88.31 173 ALA A C 1
ATOM 1448 O O . ALA A 1 173 ? 1.939 -11.828 -1.802 1.00 88.31 173 ALA A O 1
ATOM 1449 N N . ASN A 1 174 ? 0.094 -11.421 -3.014 1.00 87.69 174 ASN A N 1
ATOM 1450 C CA . ASN A 1 174 ? 0.684 -11.799 -4.302 1.00 87.69 174 ASN A CA 1
ATOM 1451 C C . ASN A 1 174 ? 1.938 -10.974 -4.635 1.00 87.69 174 ASN A C 1
ATOM 1453 O O . ASN A 1 174 ? 2.934 -11.507 -5.123 1.00 87.69 174 ASN A O 1
ATOM 1457 N N . VAL A 1 175 ? 1.891 -9.661 -4.384 1.00 85.19 175 VAL A N 1
ATOM 1458 C CA . VAL A 1 175 ? 3.033 -8.760 -4.588 1.00 85.19 175 VAL A CA 1
ATOM 1459 C C . VAL A 1 175 ? 4.167 -9.102 -3.627 1.00 85.19 175 VAL A C 1
ATOM 1461 O O . VAL A 1 175 ? 5.328 -9.111 -4.035 1.00 85.19 175 VAL A O 1
ATOM 1464 N N . GLY A 1 176 ? 3.848 -9.378 -2.364 1.00 83.38 176 GLY A N 1
ATOM 1465 C CA . GLY A 1 176 ? 4.826 -9.735 -1.347 1.00 83.38 176 GLY A CA 1
ATOM 1466 C C . GLY A 1 176 ? 5.589 -11.021 -1.678 1.00 83.38 176 GLY A C 1
ATOM 1467 O O . GLY A 1 176 ? 6.822 -11.024 -1.627 1.00 83.38 176 GLY A O 1
ATOM 1468 N N . ASP A 1 177 ? 4.882 -12.066 -2.114 1.00 84.38 177 ASP A N 1
ATOM 1469 C CA . ASP A 1 177 ? 5.474 -13.341 -2.541 1.00 84.38 177 ASP A CA 1
ATOM 1470 C C . ASP A 1 177 ? 6.408 -13.163 -3.749 1.00 84.38 177 ASP A C 1
ATOM 1472 O O . ASP A 1 177 ? 7.554 -13.635 -3.756 1.00 84.38 177 ASP A O 1
ATOM 1476 N N . ASP A 1 178 ? 5.947 -12.416 -4.757 1.00 83.25 178 ASP A N 1
ATOM 1477 C CA . ASP A 1 178 ? 6.742 -12.075 -5.935 1.00 83.25 178 ASP A CA 1
ATOM 1478 C C . ASP A 1 178 ? 8.018 -11.319 -5.531 1.00 83.25 178 ASP A C 1
ATOM 1480 O O . ASP A 1 178 ? 9.126 -11.683 -5.937 1.00 83.25 178 ASP A O 1
ATOM 1484 N N . LEU A 1 179 ? 7.895 -10.281 -4.698 1.00 79.06 179 LEU A N 1
ATOM 1485 C CA . LEU A 1 179 ? 9.035 -9.481 -4.255 1.00 79.06 179 LEU A CA 1
ATOM 1486 C C . LEU A 1 179 ? 10.032 -10.299 -3.428 1.00 79.06 179 LEU A C 1
ATOM 1488 O O . LEU A 1 179 ? 11.233 -10.199 -3.699 1.00 79.06 179 LEU A O 1
ATOM 1492 N N . ASN A 1 180 ? 9.575 -11.147 -2.497 1.00 81.88 180 ASN A N 1
ATOM 1493 C CA . ASN A 1 180 ? 10.442 -12.021 -1.694 1.00 81.88 180 ASN A CA 1
ATOM 1494 C C . ASN A 1 180 ? 11.329 -12.908 -2.587 1.00 81.88 180 ASN A C 1
ATOM 1496 O O . ASN A 1 180 ? 12.530 -13.075 -2.339 1.00 81.88 180 ASN A O 1
ATOM 1500 N N . ARG A 1 181 ? 10.783 -13.407 -3.702 1.00 81.19 181 ARG A N 1
ATOM 1501 C CA . ARG A 1 181 ? 11.552 -14.183 -4.683 1.00 81.19 181 ARG A CA 1
ATOM 1502 C C . ARG A 1 181 ? 12.662 -13.362 -5.348 1.00 81.19 181 ARG A C 1
ATOM 1504 O O . ARG A 1 181 ? 13.751 -13.891 -5.598 1.00 81.19 181 ARG A O 1
ATOM 1511 N N . TYR A 1 182 ? 12.421 -12.086 -5.648 1.00 76.56 182 TYR A N 1
ATOM 1512 C CA . TYR A 1 182 ? 13.370 -11.248 -6.390 1.00 76.56 182 TYR A CA 1
ATOM 1513 C C . TYR A 1 182 ? 14.438 -10.588 -5.517 1.00 76.56 182 TYR A C 1
ATOM 1515 O O . TYR A 1 182 ? 15.581 -10.455 -5.964 1.00 76.56 182 TYR A O 1
ATOM 1523 N N . VAL A 1 183 ? 14.127 -10.217 -4.274 1.00 76.38 183 VAL A N 1
ATOM 1524 C CA . VAL A 1 183 ? 15.087 -9.548 -3.365 1.00 76.38 183 VAL A CA 1
ATOM 1525 C C . VAL A 1 183 ? 16.234 -10.467 -2.929 1.00 76.38 183 VAL A C 1
ATOM 1527 O O . VAL A 1 183 ? 17.341 -10.018 -2.616 1.00 76.38 183 VAL A O 1
ATOM 1530 N N . ARG A 1 184 ? 16.023 -11.784 -3.039 1.00 75.44 184 ARG A N 1
ATOM 1531 C CA . ARG A 1 184 ? 17.050 -12.819 -2.845 1.00 75.44 184 ARG A CA 1
ATOM 1532 C C . ARG A 1 184 ? 18.009 -12.958 -4.041 1.00 75.44 184 ARG A C 1
ATOM 1534 O O . ARG A 1 184 ? 19.022 -13.655 -3.950 1.00 75.44 184 ARG A O 1
ATOM 1541 N N . SER A 1 185 ? 17.747 -12.285 -5.167 1.00 74.25 185 SER A N 1
ATOM 1542 C CA . SER A 1 185 ? 18.581 -12.362 -6.372 1.00 74.25 185 SER A CA 1
ATOM 1543 C C . SER A 1 185 ? 19.865 -11.533 -6.256 1.00 74.25 185 SER A C 1
ATOM 1545 O O . SER A 1 185 ? 19.858 -10.300 -6.313 1.00 74.25 185 SER A O 1
ATOM 1547 N N . LYS A 1 186 ? 21.017 -12.218 -6.200 1.00 70.50 186 LYS A N 1
ATOM 1548 C CA . LYS A 1 186 ? 22.348 -11.577 -6.233 1.00 70.50 186 LYS A CA 1
ATOM 1549 C C . LYS A 1 186 ? 22.593 -10.784 -7.521 1.00 70.50 186 LYS A C 1
ATOM 1551 O O . LYS A 1 186 ? 23.284 -9.768 -7.490 1.00 70.50 186 LYS A O 1
ATOM 1556 N N . PHE A 1 187 ? 22.012 -11.229 -8.636 1.00 74.00 187 PHE A N 1
ATOM 1557 C CA . PHE A 1 187 ? 22.097 -10.531 -9.917 1.00 74.00 187 PHE A CA 1
ATOM 1558 C C . PHE A 1 187 ? 21.405 -9.167 -9.850 1.00 74.00 187 PHE A C 1
ATOM 1560 O O . PHE A 1 187 ? 22.006 -8.166 -10.225 1.00 74.00 187 PHE A O 1
ATOM 1567 N N . LEU A 1 188 ? 20.191 -9.111 -9.290 1.00 72.62 188 LEU A N 1
ATOM 1568 C CA . LEU A 1 188 ? 19.422 -7.869 -9.198 1.00 72.62 188 LEU A CA 1
ATOM 1569 C C . LEU A 1 188 ? 20.105 -6.845 -8.275 1.00 72.62 188 LEU A C 1
ATOM 1571 O O . LEU A 1 188 ? 20.218 -5.672 -8.632 1.00 72.62 188 LEU A O 1
ATOM 1575 N N . SER A 1 189 ? 20.672 -7.313 -7.156 1.00 73.00 189 SER A N 1
ATOM 1576 C CA . SER A 1 189 ? 21.496 -6.482 -6.265 1.00 73.00 189 SER A CA 1
ATOM 1577 C C . SER A 1 189 ? 22.705 -5.872 -6.985 1.00 73.00 189 SER A C 1
ATOM 1579 O O . SER A 1 189 ? 23.002 -4.686 -6.831 1.00 73.00 189 SER A O 1
ATOM 1581 N N . PHE A 1 190 ? 23.406 -6.663 -7.803 1.00 73.25 190 PHE A N 1
ATOM 1582 C CA . PHE A 1 190 ? 24.541 -6.173 -8.582 1.00 73.25 190 PHE A CA 1
ATOM 1583 C C . PHE A 1 190 ? 24.108 -5.173 -9.664 1.00 73.25 190 PHE A C 1
ATOM 1585 O O . PHE A 1 190 ? 24.724 -4.115 -9.807 1.00 73.25 190 PHE A O 1
ATOM 1592 N N . SER A 1 191 ? 23.022 -5.460 -10.387 1.00 73.31 191 SER A N 1
ATOM 1593 C CA . SER A 1 191 ? 22.483 -4.574 -11.422 1.00 73.31 191 SER A CA 1
ATOM 1594 C C . SER A 1 191 ? 22.102 -3.205 -10.868 1.00 73.31 191 SER A C 1
ATOM 1596 O O . SER A 1 191 ? 22.461 -2.194 -11.473 1.00 73.31 191 SER A O 1
ATOM 1598 N N . LEU A 1 192 ? 21.442 -3.140 -9.707 1.00 77.25 192 LEU A N 1
ATOM 1599 C CA . LEU A 1 192 ? 21.108 -1.866 -9.067 1.00 77.25 192 LEU A CA 1
ATOM 1600 C C . LEU A 1 192 ? 22.373 -1.056 -8.753 1.00 77.25 192 LEU A C 1
ATOM 1602 O O . LEU A 1 192 ? 22.444 0.118 -9.102 1.00 77.25 192 LEU A O 1
ATOM 1606 N N . LYS A 1 193 ? 23.428 -1.684 -8.224 1.00 77.06 193 LYS A N 1
ATOM 1607 C CA . LYS A 1 193 ? 24.686 -0.980 -7.918 1.00 77.06 193 LYS A CA 1
ATOM 1608 C C . LYS A 1 193 ? 25.359 -0.385 -9.156 1.00 77.06 193 LYS A C 1
ATOM 1610 O O . LYS A 1 193 ? 25.796 0.762 -9.121 1.00 77.06 193 LYS A O 1
ATOM 1615 N N . VAL A 1 194 ? 25.432 -1.141 -10.252 1.00 79.12 194 VAL A N 1
ATOM 1616 C CA . VAL A 1 194 ? 26.143 -0.714 -11.473 1.00 79.12 194 VAL A CA 1
ATOM 1617 C C . VAL A 1 194 ? 25.343 0.303 -12.297 1.00 79.12 194 VAL A C 1
ATOM 1619 O O . VAL A 1 194 ? 25.923 1.123 -13.006 1.00 79.12 194 VAL A O 1
ATOM 1622 N N . THR A 1 195 ? 24.011 0.302 -12.196 1.00 77.12 195 THR A N 1
ATOM 1623 C CA . THR A 1 195 ? 23.137 1.162 -13.018 1.00 77.12 195 THR A CA 1
ATOM 1624 C C . THR A 1 195 ? 22.935 2.577 -12.473 1.00 77.12 195 THR A C 1
ATOM 1626 O O . THR A 1 195 ? 22.358 3.404 -13.179 1.00 77.12 195 THR A O 1
ATOM 1629 N N . LYS A 1 196 ? 23.456 2.898 -11.278 1.00 81.25 196 LYS A N 1
ATOM 1630 C CA . LYS A 1 196 ? 23.276 4.210 -10.630 1.00 81.25 196 LYS A CA 1
ATOM 1631 C C . LYS A 1 196 ? 23.670 5.388 -11.532 1.00 81.25 196 LYS A C 1
ATOM 1633 O O . LYS A 1 196 ? 22.857 6.275 -11.767 1.00 81.25 196 LYS A O 1
ATOM 1638 N N . GLY A 1 197 ? 24.882 5.370 -12.094 1.00 77.56 197 GLY A N 1
ATOM 1639 C CA . GLY A 1 197 ? 25.363 6.469 -12.945 1.00 77.56 197 GLY A CA 1
ATOM 1640 C C . GLY A 1 197 ? 24.548 6.631 -14.233 1.00 77.56 197 GLY A C 1
ATOM 1641 O O . GLY A 1 197 ? 24.266 7.746 -14.663 1.00 77.56 197 GLY A O 1
ATOM 1642 N N . ALA A 1 198 ? 24.094 5.521 -14.825 1.00 76.88 198 ALA A N 1
ATOM 1643 C CA . ALA A 1 198 ? 23.211 5.564 -15.989 1.00 76.88 198 ALA A CA 1
ATOM 1644 C C . ALA A 1 198 ? 21.835 6.152 -15.643 1.00 76.88 198 ALA A C 1
ATOM 1646 O O . ALA A 1 198 ? 21.291 6.921 -16.432 1.00 76.88 198 ALA A O 1
ATOM 1647 N N . ALA A 1 199 ? 21.291 5.830 -14.465 1.00 76.50 199 ALA A N 1
ATOM 1648 C CA . ALA A 1 199 ? 20.023 6.375 -13.992 1.00 76.50 199 ALA A CA 1
ATOM 1649 C C . ALA A 1 199 ? 20.101 7.888 -13.733 1.00 76.50 199 ALA A C 1
ATOM 1651 O O . ALA A 1 199 ? 19.200 8.621 -14.137 1.00 76.50 199 ALA A O 1
ATOM 1652 N N . GLU A 1 200 ? 21.189 8.366 -13.123 1.00 79.94 200 GLU A N 1
ATOM 1653 C CA . GLU A 1 200 ? 21.434 9.796 -12.891 1.00 79.94 200 GLU A CA 1
ATOM 1654 C C . GLU A 1 200 ? 21.527 10.572 -14.213 1.00 79.94 200 GLU A C 1
ATOM 1656 O O . GLU A 1 200 ? 20.809 11.552 -14.403 1.00 79.94 200 GLU A O 1
ATOM 1661 N N . MET A 1 201 ? 22.317 10.083 -15.175 1.00 79.44 201 MET A N 1
ATOM 1662 C CA . MET A 1 201 ? 22.413 10.695 -16.508 1.00 79.44 201 MET A CA 1
ATOM 1663 C C . MET A 1 201 ? 21.087 10.661 -17.276 1.00 79.44 201 MET A C 1
ATOM 1665 O O . MET A 1 201 ? 20.771 11.579 -18.030 1.00 79.44 201 MET A O 1
ATOM 1669 N N . ALA A 1 202 ? 20.297 9.603 -17.088 1.00 72.00 202 ALA A N 1
ATOM 1670 C CA . ALA A 1 202 ? 18.980 9.460 -17.690 1.00 72.00 202 ALA A CA 1
ATOM 1671 C C . ALA A 1 202 ? 17.887 10.232 -16.936 1.00 72.00 202 ALA A C 1
ATOM 1673 O O . ALA A 1 202 ? 16.721 10.081 -17.296 1.00 72.00 202 ALA A O 1
ATOM 1674 N N . GLY A 1 203 ? 18.227 11.051 -15.932 1.00 72.19 203 GLY A N 1
ATOM 1675 C CA . GLY A 1 203 ? 17.287 11.886 -15.179 1.00 72.19 203 GLY A CA 1
ATOM 1676 C C . GLY A 1 203 ? 16.316 11.113 -14.283 1.00 72.19 203 GLY A C 1
ATOM 1677 O O . GLY A 1 203 ? 15.330 11.686 -13.851 1.00 72.19 203 GLY A O 1
ATOM 1678 N N . VAL A 1 204 ? 16.580 9.831 -14.011 1.00 71.31 204 VAL A N 1
ATOM 1679 C CA . VAL A 1 204 ? 15.746 8.939 -13.179 1.00 71.31 204 VAL A CA 1
ATOM 1680 C C . VAL A 1 204 ? 16.496 8.466 -11.924 1.00 71.31 204 VAL A C 1
ATOM 1682 O O . VAL A 1 204 ? 16.223 7.399 -11.373 1.00 71.31 204 VAL A O 1
ATOM 1685 N N . GLY A 1 205 ? 17.473 9.256 -11.466 1.00 75.25 205 GLY A N 1
ATOM 1686 C CA . GLY A 1 205 ? 18.317 8.931 -10.312 1.00 75.25 205 GLY A CA 1
ATOM 1687 C C . GLY A 1 205 ? 17.533 8.781 -9.004 1.00 75.25 205 GLY A C 1
ATOM 1688 O O . GLY A 1 205 ? 17.803 7.855 -8.245 1.00 75.25 205 GLY A O 1
ATOM 1689 N N . ALA A 1 206 ? 16.527 9.629 -8.765 1.00 71.50 206 ALA A N 1
ATOM 1690 C CA . ALA A 1 206 ? 15.678 9.554 -7.570 1.00 71.50 206 ALA A CA 1
ATOM 1691 C C . ALA A 1 206 ? 14.901 8.227 -7.497 1.00 71.50 206 ALA A C 1
ATOM 1693 O O . ALA A 1 206 ? 14.935 7.540 -6.477 1.00 71.50 206 ALA A O 1
ATOM 1694 N N . LEU A 1 207 ? 14.293 7.810 -8.615 1.00 70.56 207 LEU A N 1
ATOM 1695 C CA . LEU A 1 207 ? 13.611 6.519 -8.718 1.00 70.56 207 LEU A CA 1
ATOM 1696 C C . LEU A 1 207 ? 14.568 5.348 -8.479 1.00 70.56 207 LEU A C 1
ATOM 1698 O O . LEU A 1 207 ? 14.226 4.393 -7.787 1.00 70.56 207 LEU A O 1
ATOM 1702 N N . HIS A 1 208 ? 15.774 5.409 -9.046 1.00 77.38 208 HIS A N 1
ATOM 1703 C CA . HIS A 1 208 ? 16.778 4.367 -8.841 1.00 77.38 208 HIS A CA 1
ATOM 1704 C C . HIS A 1 208 ? 17.190 4.251 -7.369 1.00 77.38 208 HIS A C 1
ATOM 1706 O O . HIS A 1 208 ? 17.230 3.145 -6.832 1.00 77.38 208 HIS A O 1
ATOM 1712 N N . GLN A 1 209 ? 17.424 5.380 -6.695 1.00 78.50 209 GLN A N 1
ATOM 1713 C CA . GLN A 1 209 ? 17.744 5.397 -5.267 1.00 78.50 209 GLN A CA 1
ATOM 1714 C C . GLN A 1 209 ? 16.613 4.806 -4.425 1.00 78.50 209 GLN A C 1
ATOM 1716 O O . GLN A 1 209 ? 16.890 4.005 -3.534 1.00 78.50 209 GLN A O 1
ATOM 1721 N N . PHE A 1 210 ? 15.361 5.145 -4.736 1.00 76.00 210 PHE A N 1
ATOM 1722 C CA . PHE A 1 210 ? 14.184 4.559 -4.099 1.00 76.00 210 PHE A CA 1
ATOM 1723 C C . PHE A 1 210 ? 14.143 3.031 -4.269 1.00 76.00 210 PHE A C 1
ATOM 1725 O O . PHE A 1 210 ? 14.070 2.302 -3.280 1.00 76.00 210 PHE A O 1
ATOM 1732 N N . LEU A 1 211 ? 14.293 2.530 -5.503 1.00 77.00 211 LEU A N 1
ATOM 1733 C CA . LEU A 1 211 ? 14.330 1.088 -5.779 1.00 77.00 211 LEU A CA 1
ATOM 1734 C C . LEU A 1 211 ? 15.472 0.390 -5.031 1.00 77.00 211 LEU A C 1
ATOM 1736 O O . LEU A 1 211 ? 15.302 -0.722 -4.538 1.00 77.00 211 LEU A O 1
ATOM 1740 N N . ASN A 1 212 ? 16.631 1.041 -4.926 1.00 80.75 212 ASN A N 1
ATOM 1741 C CA . ASN A 1 212 ? 17.779 0.500 -4.213 1.00 80.75 212 ASN A CA 1
ATOM 1742 C C . ASN A 1 212 ? 17.554 0.442 -2.692 1.00 80.75 212 ASN A C 1
ATOM 1744 O O . ASN A 1 212 ? 17.923 -0.555 -2.072 1.00 80.75 212 ASN A O 1
ATOM 1748 N N . ARG A 1 213 ? 16.935 1.473 -2.091 1.00 79.62 213 ARG A N 1
ATOM 1749 C CA . ARG A 1 213 ? 16.549 1.458 -0.667 1.00 79.62 213 ARG A CA 1
ATOM 1750 C C . ARG A 1 213 ? 15.558 0.333 -0.390 1.00 79.62 213 ARG A C 1
ATOM 1752 O O . ARG A 1 213 ? 15.834 -0.494 0.474 1.00 79.62 213 ARG A O 1
ATOM 1759 N N . GLY A 1 214 ? 14.492 0.241 -1.187 1.00 78.06 214 GLY A N 1
ATOM 1760 C CA . GLY A 1 214 ? 13.488 -0.814 -1.046 1.00 78.06 214 GLY A CA 1
ATOM 1761 C C . GLY A 1 214 ? 14.089 -2.208 -1.191 1.00 78.06 214 GLY A C 1
ATOM 1762 O O . GLY A 1 214 ? 13.922 -3.045 -0.310 1.00 78.06 214 GLY A O 1
ATOM 1763 N N . PHE A 1 215 ? 14.890 -2.443 -2.234 1.00 81.69 215 PHE A N 1
ATOM 1764 C CA . PHE A 1 215 ? 15.572 -3.726 -2.422 1.00 81.69 215 PHE A CA 1
ATOM 1765 C C . PHE A 1 215 ? 16.427 -4.110 -1.203 1.00 81.69 215 PHE A C 1
ATOM 1767 O O . PHE A 1 215 ? 16.391 -5.255 -0.760 1.00 81.69 215 PHE A O 1
ATOM 1774 N N . HIS A 1 216 ? 17.187 -3.166 -0.641 1.00 81.94 216 HIS A N 1
ATOM 1775 C CA . HIS A 1 216 ? 18.036 -3.430 0.519 1.00 81.94 216 HIS A CA 1
ATOM 1776 C C . HIS A 1 216 ? 17.276 -3.573 1.840 1.00 81.94 216 HIS A C 1
ATOM 1778 O O . HIS A 1 216 ? 17.783 -4.271 2.719 1.00 81.94 216 HIS A O 1
ATOM 1784 N N . ALA A 1 217 ? 16.121 -2.926 2.000 1.00 80.75 217 ALA A N 1
ATOM 1785 C CA . ALA A 1 217 ? 15.252 -3.101 3.161 1.00 80.75 217 ALA A CA 1
ATOM 1786 C C . ALA A 1 217 ? 14.648 -4.514 3.157 1.00 80.75 217 ALA A C 1
ATOM 1788 O O . ALA A 1 217 ? 14.860 -5.285 4.088 1.00 80.75 217 ALA A O 1
ATOM 1789 N N . PHE A 1 218 ? 14.028 -4.916 2.044 1.00 78.00 218 PHE A N 1
ATOM 1790 C CA . PHE A 1 218 ? 13.459 -6.257 1.893 1.00 78.00 218 PHE A CA 1
ATOM 1791 C C . PHE A 1 218 ? 14.507 -7.379 1.897 1.00 78.00 218 PHE A C 1
ATOM 1793 O O . PHE A 1 218 ? 14.223 -8.475 2.357 1.00 78.00 218 PHE A O 1
ATOM 1800 N N . GLN A 1 219 ? 15.726 -7.135 1.403 1.00 81.69 219 GLN A N 1
ATOM 1801 C CA . GLN A 1 219 ? 16.801 -8.134 1.451 1.00 81.69 219 GLN A CA 1
ATOM 1802 C C . GLN A 1 219 ? 17.306 -8.410 2.877 1.00 81.69 219 GLN A C 1
ATOM 1804 O O . GLN A 1 219 ? 17.850 -9.486 3.125 1.00 81.69 219 GLN A O 1
ATOM 1809 N N . ARG A 1 220 ? 17.209 -7.425 3.777 1.00 81.50 220 ARG A N 1
ATOM 1810 C CA . ARG A 1 220 ? 17.633 -7.546 5.181 1.00 81.50 220 ARG A CA 1
ATOM 1811 C C . ARG A 1 220 ? 16.502 -7.979 6.107 1.00 81.50 220 ARG A C 1
ATOM 1813 O O . ARG A 1 220 ? 16.797 -8.480 7.187 1.00 81.50 220 ARG A O 1
ATOM 1820 N N . MET A 1 221 ? 15.258 -7.805 5.669 1.00 80.81 221 MET A N 1
ATOM 1821 C CA . MET A 1 221 ? 14.082 -8.372 6.314 1.00 80.81 221 MET A CA 1
ATOM 1822 C C . MET A 1 221 ? 14.223 -9.897 6.369 1.00 80.81 221 MET A C 1
ATOM 1824 O O . MET A 1 221 ? 14.687 -10.510 5.404 1.00 80.81 221 MET A O 1
ATOM 1828 N N . GLY A 1 222 ? 13.871 -10.495 7.506 1.00 76.50 222 GLY A N 1
ATOM 1829 C CA . GLY A 1 222 ? 13.970 -11.941 7.683 1.00 76.50 222 GLY A CA 1
ATOM 1830 C C . GLY A 1 222 ? 12.869 -12.713 6.956 1.00 76.50 222 GLY A C 1
ATOM 1831 O O . GLY A 1 222 ? 12.774 -12.656 5.729 1.00 76.50 222 GLY A O 1
ATOM 1832 N N . ASP A 1 223 ? 12.064 -13.497 7.667 1.00 86.31 223 ASP A N 1
ATOM 1833 C CA . ASP A 1 223 ? 11.021 -14.315 7.036 1.00 86.31 223 ASP A CA 1
ATOM 1834 C C . ASP A 1 223 ? 9.832 -13.471 6.527 1.00 86.31 223 ASP A C 1
ATOM 1836 O O . ASP A 1 223 ? 8.805 -13.306 7.189 1.00 86.31 223 ASP A O 1
ATOM 1840 N N . VAL A 1 224 ? 9.988 -12.919 5.317 1.00 83.31 224 VAL A N 1
ATOM 1841 C CA . VAL A 1 224 ? 8.977 -12.100 4.629 1.00 83.31 224 VAL A CA 1
ATOM 1842 C C . VAL A 1 224 ? 7.657 -12.857 4.452 1.00 83.31 224 VAL A C 1
ATOM 1844 O O . VAL A 1 224 ? 6.597 -12.257 4.601 1.00 83.31 224 VAL A O 1
ATOM 1847 N N . GLU A 1 225 ? 7.705 -14.162 4.166 1.00 84.88 225 GLU A N 1
ATOM 1848 C CA . GLU A 1 225 ? 6.502 -14.989 3.976 1.00 84.88 225 GLU A CA 1
ATOM 1849 C C . GLU A 1 225 ? 5.716 -15.092 5.283 1.00 84.88 225 GLU A C 1
ATOM 1851 O O . GLU A 1 225 ? 4.506 -14.860 5.307 1.00 84.88 225 GLU A O 1
ATOM 1856 N N . LYS A 1 226 ? 6.410 -15.357 6.396 1.00 88.69 226 LYS A N 1
ATOM 1857 C CA . LYS A 1 226 ? 5.793 -15.386 7.725 1.00 88.69 226 LYS A CA 1
ATOM 1858 C C . LYS A 1 226 ? 5.193 -14.033 8.108 1.00 88.69 226 LYS A C 1
ATOM 1860 O O . LYS A 1 226 ? 4.070 -13.988 8.606 1.00 88.69 226 LYS A O 1
ATOM 1865 N N . MET A 1 227 ? 5.919 -12.940 7.882 1.00 87.31 227 MET A N 1
ATOM 1866 C CA . MET A 1 227 ? 5.429 -11.591 8.172 1.00 87.31 227 MET A CA 1
ATOM 1867 C C . MET A 1 227 ? 4.168 -11.266 7.359 1.00 87.31 227 MET A C 1
ATOM 1869 O O . MET A 1 227 ? 3.174 -10.814 7.926 1.00 87.31 227 MET A O 1
AT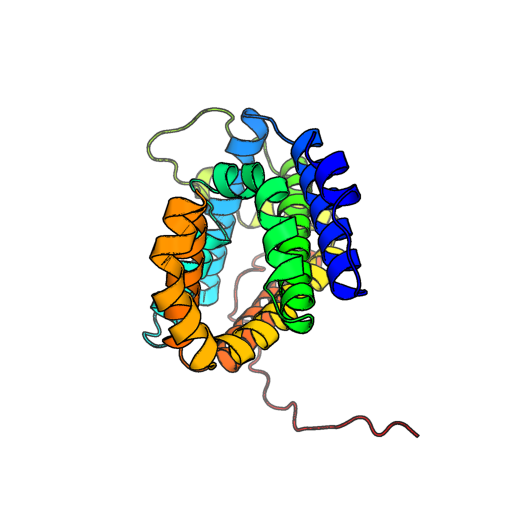OM 1873 N N . LEU A 1 228 ? 4.186 -11.526 6.047 1.00 88.44 228 LEU A N 1
ATOM 1874 C CA . LEU A 1 228 ? 3.031 -11.308 5.175 1.00 88.44 228 LEU A CA 1
ATOM 1875 C C . LEU A 1 228 ? 1.838 -12.150 5.618 1.00 88.44 228 LEU A C 1
ATOM 1877 O O . LEU A 1 228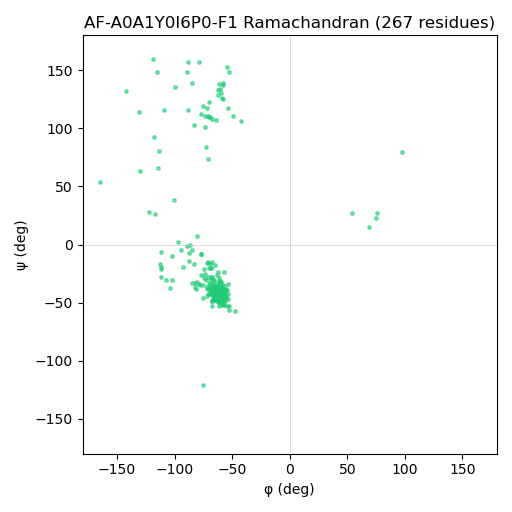 ? 0.738 -11.618 5.702 1.00 88.44 228 LEU A O 1
ATOM 1881 N N . ALA A 1 229 ? 2.040 -13.422 5.967 1.00 91.06 229 ALA A N 1
ATOM 1882 C CA . ALA A 1 229 ? 0.963 -14.273 6.464 1.00 91.06 229 ALA A CA 1
ATOM 1883 C C . ALA A 1 229 ? 0.274 -13.668 7.699 1.00 91.06 229 ALA A C 1
ATOM 1885 O O . ALA A 1 229 ? -0.953 -13.624 7.742 1.00 91.06 229 ALA A O 1
ATOM 1886 N N . ILE A 1 230 ? 1.047 -13.135 8.655 1.00 92.19 230 ILE A N 1
ATOM 1887 C CA . ILE A 1 230 ? 0.508 -12.477 9.857 1.00 92.19 230 ILE A CA 1
ATOM 1888 C C . ILE A 1 230 ? -0.298 -11.225 9.487 1.00 92.19 230 ILE A C 1
ATOM 1890 O O . ILE A 1 230 ? -1.411 -11.052 9.982 1.00 92.19 230 ILE A O 1
ATOM 1894 N N . ILE A 1 231 ? 0.239 -10.367 8.611 1.00 91.00 231 ILE A N 1
ATOM 1895 C CA . ILE A 1 231 ? -0.442 -9.138 8.170 1.00 91.00 231 ILE A CA 1
ATOM 1896 C C . ILE A 1 231 ? -1.761 -9.479 7.471 1.00 91.00 231 ILE A C 1
ATOM 1898 O O . ILE A 1 231 ? -2.803 -8.921 7.801 1.00 91.00 231 ILE A O 1
ATOM 1902 N N . ILE A 1 232 ? -1.737 -10.419 6.526 1.00 93.38 232 ILE A N 1
ATOM 1903 C CA . ILE A 1 232 ? -2.919 -10.816 5.755 1.00 93.38 232 ILE A CA 1
ATOM 1904 C C . ILE A 1 232 ? -3.991 -11.414 6.666 1.00 93.38 232 ILE A C 1
ATOM 1906 O O . ILE A 1 232 ? -5.166 -11.077 6.528 1.00 93.38 232 ILE A O 1
ATOM 1910 N N . GLU A 1 233 ? -3.604 -12.274 7.608 1.00 95.50 233 GLU A N 1
ATOM 1911 C CA . GLU A 1 233 ? -4.540 -12.891 8.546 1.00 95.50 233 GLU A CA 1
ATOM 1912 C C . GLU A 1 233 ? -5.221 -11.837 9.432 1.00 95.50 233 GLU A C 1
ATOM 1914 O O . GLU A 1 233 ? -6.447 -11.836 9.563 1.00 95.50 233 GLU A O 1
ATOM 1919 N N . ARG A 1 234 ? -4.443 -10.898 9.985 1.00 96.12 234 ARG A N 1
ATOM 1920 C CA . ARG A 1 234 ? -4.958 -9.818 10.837 1.00 96.12 234 ARG A CA 1
ATOM 1921 C C . ARG A 1 234 ? -5.827 -8.836 10.075 1.00 96.12 234 ARG A C 1
ATOM 1923 O O . ARG A 1 234 ? -6.924 -8.538 10.531 1.00 96.12 234 ARG A O 1
ATOM 1930 N N . GLU A 1 235 ? -5.380 -8.361 8.917 1.00 96.06 235 GLU A N 1
ATOM 1931 C CA . GLU A 1 235 ? -6.144 -7.393 8.127 1.00 96.06 235 GLU A CA 1
ATOM 1932 C C . GLU A 1 235 ? -7.442 -8.002 7.589 1.00 96.06 235 GLU A C 1
ATOM 1934 O O . GLU A 1 235 ? -8.467 -7.324 7.569 1.00 96.06 235 GLU A O 1
ATOM 1939 N N . THR A 1 236 ? -7.442 -9.293 7.234 1.00 96.88 236 THR A N 1
ATOM 1940 C CA . THR A 1 236 ? -8.678 -10.007 6.868 1.00 96.88 236 THR A CA 1
ATOM 1941 C C . THR A 1 236 ? -9.619 -10.105 8.067 1.00 96.88 236 THR A C 1
ATOM 1943 O O . THR A 1 236 ? -10.801 -9.792 7.946 1.00 96.88 236 THR A O 1
ATOM 1946 N N . HIS A 1 237 ? -9.101 -10.471 9.245 1.00 96.81 237 HIS A N 1
ATOM 1947 C CA . HIS A 1 237 ? -9.900 -10.534 10.467 1.00 96.81 237 HIS A CA 1
ATOM 1948 C C . HIS A 1 237 ? -10.506 -9.171 10.833 1.00 96.81 237 HIS A C 1
ATOM 1950 O O . HIS A 1 237 ? -11.704 -9.084 11.095 1.00 96.81 237 HIS A O 1
ATOM 1956 N N . ILE A 1 238 ? -9.705 -8.103 10.815 1.00 97.50 238 ILE A N 1
ATOM 1957 C CA . ILE A 1 238 ? -10.151 -6.731 11.092 1.00 97.50 238 ILE A CA 1
ATOM 1958 C C . ILE A 1 238 ? -11.232 -6.314 10.091 1.00 97.50 238 ILE A C 1
ATOM 1960 O O . ILE A 1 238 ? -12.269 -5.790 10.498 1.00 97.50 238 ILE A O 1
ATOM 1964 N N . LEU A 1 239 ? -11.028 -6.575 8.795 1.00 97.56 239 LEU A N 1
ATOM 1965 C CA . LEU A 1 239 ? -12.015 -6.283 7.756 1.00 97.56 239 LEU A CA 1
ATOM 1966 C C . LEU A 1 239 ? -13.352 -6.975 8.057 1.00 97.56 239 LEU A C 1
ATOM 1968 O O . LEU A 1 239 ? -14.394 -6.317 8.074 1.00 97.56 239 LEU A O 1
ATOM 1972 N N . ASP A 1 240 ? -13.318 -8.268 8.380 1.00 96.62 240 ASP A N 1
ATOM 1973 C CA . ASP A 1 240 ? -14.510 -9.029 8.752 1.00 96.62 240 ASP A CA 1
ATOM 1974 C C . ASP A 1 240 ? -15.206 -8.430 9.986 1.00 96.62 240 ASP A C 1
ATOM 1976 O O . ASP A 1 240 ? -16.428 -8.257 9.985 1.00 96.62 240 ASP A O 1
ATOM 1980 N N . GLN A 1 241 ? -14.452 -8.055 11.027 1.00 97.19 241 GLN A N 1
ATOM 1981 C CA . GLN A 1 241 ? -15.009 -7.432 12.233 1.00 97.19 241 GLN A CA 1
ATOM 1982 C C . GLN A 1 241 ? -15.668 -6.075 11.944 1.00 97.19 241 GLN A C 1
ATOM 1984 O O . GLN A 1 241 ? -16.749 -5.790 12.474 1.00 97.19 241 GLN A O 1
ATOM 1989 N N . ILE A 1 242 ? -15.061 -5.251 11.082 1.00 97.75 242 ILE A N 1
ATOM 1990 C CA . ILE A 1 242 ? -15.625 -3.963 10.656 1.00 97.75 242 ILE A CA 1
ATOM 1991 C C . ILE A 1 242 ? -16.996 -4.171 10.005 1.00 97.75 242 ILE A C 1
ATOM 1993 O O . ILE A 1 242 ? -17.966 -3.504 10.389 1.00 97.75 242 ILE A O 1
ATOM 1997 N N . PHE A 1 243 ? -17.088 -5.101 9.048 1.00 97.12 243 PHE A N 1
ATOM 1998 C CA . PHE A 1 243 ? -18.316 -5.364 8.293 1.00 97.12 243 PHE A CA 1
ATOM 1999 C C . PHE A 1 243 ? -19.384 -6.106 9.107 1.00 97.12 243 PHE A C 1
ATOM 2001 O O . PHE A 1 243 ? -20.574 -5.919 8.857 1.00 97.12 243 PHE A O 1
ATOM 2008 N N . GLN A 1 244 ? -18.990 -6.862 10.134 1.00 96.44 244 GLN A N 1
ATOM 2009 C CA . GLN A 1 244 ? -19.906 -7.461 11.113 1.00 96.44 244 GLN A CA 1
ATOM 2010 C C . GLN A 1 244 ? -20.432 -6.454 12.151 1.00 96.44 244 GLN A C 1
ATOM 2012 O O . GLN A 1 244 ? -21.340 -6.781 12.915 1.00 96.44 244 GLN A O 1
ATOM 2017 N N . GLY A 1 245 ? -19.899 -5.229 12.179 1.00 95.81 245 GLY A N 1
ATOM 2018 C CA . GLY A 1 245 ? -20.329 -4.191 13.115 1.00 95.81 245 GLY A CA 1
ATOM 2019 C C . GLY A 1 245 ? -19.814 -4.393 14.541 1.00 95.81 245 GLY A C 1
ATOM 2020 O O . GLY A 1 245 ? -20.462 -3.938 15.483 1.00 95.81 245 GLY A O 1
ATOM 2021 N N . ASN A 1 246 ? -18.672 -5.066 14.716 1.00 95.81 246 ASN A N 1
ATOM 2022 C CA . ASN A 1 246 ? -18.032 -5.191 16.024 1.00 95.81 246 ASN A CA 1
ATOM 2023 C C . ASN A 1 246 ? -17.664 -3.788 16.566 1.00 95.81 246 ASN A C 1
ATOM 2025 O O . ASN A 1 246 ? -17.116 -2.985 15.805 1.00 95.81 246 ASN A O 1
ATOM 2029 N N . PRO A 1 247 ? -17.949 -3.466 17.845 1.00 93.06 247 PRO A N 1
ATOM 2030 C CA . PRO A 1 247 ? -17.609 -2.168 18.436 1.00 93.06 247 PRO A CA 1
ATOM 2031 C C . PRO A 1 247 ? -16.101 -1.929 18.615 1.00 93.06 247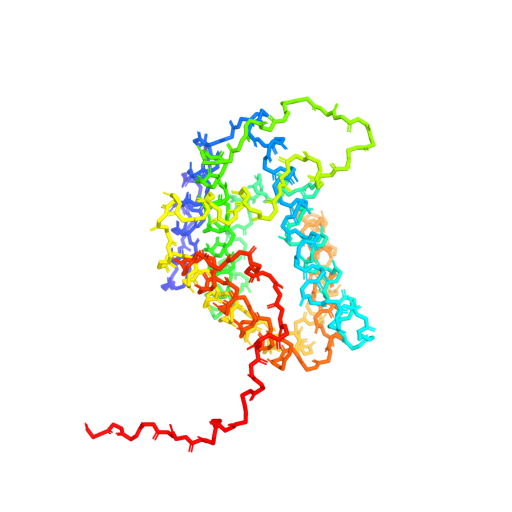 PRO A C 1
ATOM 2033 O O . PRO A 1 247 ? -15.686 -0.783 18.739 1.00 93.06 247 PRO A O 1
ATOM 2036 N N . THR A 1 248 ? -15.281 -2.982 18.624 1.00 94.12 248 THR A N 1
ATOM 2037 C CA . THR A 1 248 ? -13.818 -2.923 18.768 1.00 94.12 248 THR A CA 1
ATOM 2038 C C . THR A 1 248 ? -13.145 -3.747 17.662 1.00 94.12 248 THR A C 1
ATOM 2040 O O . THR A 1 248 ? -12.507 -4.764 17.950 1.00 94.12 248 THR A O 1
ATOM 2043 N N . PRO A 1 249 ? -13.304 -3.371 16.379 1.00 95.06 249 PRO A N 1
ATOM 2044 C CA . PRO A 1 249 ? -12.906 -4.221 15.259 1.00 95.06 249 PRO A CA 1
ATOM 2045 C C . PRO A 1 249 ? -11.384 -4.345 15.089 1.00 95.06 249 PRO A C 1
ATOM 2047 O O . PRO A 1 249 ? -10.921 -5.239 14.389 1.00 95.06 249 PRO A O 1
ATOM 2050 N N . PHE A 1 250 ? -10.609 -3.473 15.740 1.00 95.44 250 PHE A N 1
ATOM 2051 C CA . PHE A 1 250 ? -9.144 -3.471 15.717 1.00 95.44 250 PHE A CA 1
ATOM 2052 C C . PHE A 1 250 ? -8.510 -4.241 16.885 1.00 95.44 250 PHE A C 1
ATOM 2054 O O . PHE A 1 250 ? -7.290 -4.395 16.927 1.00 95.44 250 PHE A O 1
ATOM 2061 N N . SER A 1 251 ? -9.313 -4.742 17.834 1.00 93.44 251 SER A N 1
ATOM 2062 C CA . SER A 1 251 ? -8.802 -5.571 18.927 1.00 93.44 251 SER A CA 1
ATOM 2063 C C . SER A 1 251 ? -8.480 -6.979 18.429 1.00 93.44 251 SER A C 1
ATOM 2065 O O . SER A 1 251 ? -9.364 -7.714 17.989 1.00 93.44 251 SER A O 1
ATOM 2067 N N . LEU A 1 252 ? -7.211 -7.371 18.553 1.00 90.62 252 LEU A N 1
ATOM 2068 C CA . LEU A 1 252 ? -6.727 -8.700 18.170 1.00 90.62 252 LEU A CA 1
ATOM 2069 C C . LEU A 1 252 ? -6.869 -9.748 19.287 1.00 90.62 252 LEU A C 1
ATOM 2071 O O . LEU A 1 252 ? -6.532 -10.909 19.075 1.00 90.62 252 LEU A O 1
ATOM 2075 N N . GLU A 1 253 ? -7.385 -9.384 20.466 1.00 81.00 253 GLU A N 1
ATOM 2076 C CA . GLU A 1 253 ? -7.513 -10.301 21.616 1.00 81.00 253 GLU A CA 1
ATOM 2077 C C . GLU A 1 253 ? -8.428 -11.502 21.331 1.00 81.00 253 GLU A C 1
ATOM 2079 O O . GLU A 1 253 ? -8.240 -12.584 21.887 1.00 81.00 253 GLU A O 1
ATOM 2084 N N . ASN A 1 254 ? -9.403 -11.325 20.436 1.00 67.25 254 ASN A N 1
ATOM 2085 C CA . ASN A 1 254 ? -10.356 -12.367 20.047 1.00 67.25 254 ASN A CA 1
ATOM 2086 C C . ASN A 1 254 ? -9.870 -13.224 18.868 1.00 67.25 254 ASN A C 1
ATOM 2088 O O . ASN A 1 254 ? -10.575 -14.145 18.446 1.00 67.25 254 ASN A O 1
ATOM 2092 N N . MET A 1 255 ? -8.685 -12.935 18.324 1.00 78.00 255 MET A N 1
ATOM 2093 C CA . MET A 1 255 ? -8.093 -13.714 17.247 1.00 78.00 255 MET A CA 1
ATOM 2094 C C . MET A 1 255 ? -7.599 -15.042 17.827 1.00 78.00 255 MET A C 1
ATOM 2096 O O . MET A 1 255 ? -6.559 -15.113 18.481 1.00 78.00 255 MET A O 1
ATOM 2100 N N . GLN A 1 256 ? -8.373 -16.114 17.634 1.00 58.00 256 GLN A N 1
ATOM 2101 C CA . GLN A 1 256 ? -7.911 -17.447 18.010 1.00 58.00 256 GLN A CA 1
ATOM 2102 C C . GLN A 1 256 ? -6.660 -17.776 17.184 1.00 58.00 256 GLN A C 1
ATOM 2104 O O . GLN A 1 256 ? -6.712 -17.646 15.959 1.00 58.00 256 GLN A O 1
ATOM 2109 N N . PRO A 1 257 ? -5.544 -18.200 17.806 1.00 50.25 257 PRO A N 1
ATOM 2110 C CA . PRO A 1 257 ? -4.388 -18.646 17.049 1.00 50.25 257 PRO A CA 1
ATOM 2111 C C . PRO A 1 257 ? -4.828 -19.814 16.173 1.00 50.25 257 PRO A C 1
ATOM 2113 O O . PRO A 1 257 ? -5.406 -20.782 16.668 1.00 50.25 257 PRO A O 1
ATOM 2116 N N . ASN A 1 258 ? -4.575 -19.702 14.873 1.00 44.66 258 ASN A N 1
ATOM 2117 C CA . ASN A 1 258 ? -4.920 -20.708 13.882 1.00 44.66 258 ASN A CA 1
ATOM 2118 C C . ASN A 1 258 ? -4.009 -21.934 14.059 1.00 44.66 258 ASN A C 1
ATOM 2120 O O . ASN A 1 258 ? -3.057 -22.168 13.316 1.00 44.66 258 ASN A O 1
ATOM 2124 N N . THR A 1 259 ? -4.254 -22.717 15.106 1.00 38.53 259 THR A N 1
ATOM 2125 C CA . THR A 1 259 ? -3.749 -24.076 15.208 1.00 38.53 259 THR A CA 1
ATOM 2126 C C . THR A 1 259 ? -4.529 -24.917 14.201 1.00 38.53 259 THR A C 1
ATOM 2128 O O . THR A 1 259 ? -5.715 -25.171 14.384 1.00 38.53 259 THR A O 1
ATOM 2131 N N . SER A 1 260 ? -3.829 -25.347 13.143 1.00 40.44 260 SER A N 1
ATOM 2132 C CA . SER A 1 260 ? -4.239 -26.361 12.152 1.00 40.44 260 SER A CA 1
ATOM 2133 C C . SER A 1 260 ? -4.843 -25.859 10.828 1.00 40.44 260 SER A C 1
ATOM 2135 O O . SER A 1 260 ? -6.020 -26.051 10.536 1.00 40.44 260 SER A O 1
ATOM 2137 N N . ARG A 1 261 ? -3.969 -25.434 9.907 1.00 41.22 261 ARG A N 1
ATOM 2138 C CA . ARG A 1 261 ? -4.062 -25.871 8.500 1.00 41.22 261 ARG A CA 1
ATOM 2139 C C . ARG A 1 261 ? -2.843 -26.723 8.162 1.00 41.22 261 ARG A C 1
ATOM 2141 O O . ARG A 1 261 ? -1.871 -26.260 7.575 1.00 41.22 261 ARG A O 1
ATOM 2148 N N . GLU A 1 262 ? -2.903 -27.989 8.569 1.00 36.91 262 GLU A N 1
ATOM 2149 C CA . GLU A 1 262 ? -2.103 -29.024 7.923 1.00 36.91 262 GLU A CA 1
ATOM 2150 C C . GLU A 1 262 ? -2.454 -29.069 6.433 1.00 36.91 262 GLU A C 1
ATOM 2152 O O . GLU A 1 262 ? -3.614 -28.953 6.031 1.00 36.91 262 GLU A O 1
ATOM 2157 N N . MET A 1 263 ? -1.406 -29.224 5.630 1.00 40.78 263 MET A N 1
ATOM 2158 C CA . MET A 1 263 ? -1.426 -29.385 4.184 1.00 40.78 263 MET A CA 1
ATOM 2159 C C . MET A 1 263 ? -2.542 -30.337 3.739 1.00 40.78 263 MET A C 1
ATOM 2161 O O . MET A 1 263 ? -2.429 -31.552 3.870 1.00 40.78 263 MET A O 1
ATOM 2165 N N . SER A 1 264 ? -3.601 -29.789 3.154 1.00 31.66 264 SER A N 1
ATOM 2166 C CA . SER A 1 264 ? -4.526 -30.550 2.321 1.00 31.66 264 SER A CA 1
ATOM 2167 C C . SER A 1 264 ? -4.475 -29.950 0.926 1.00 31.66 264 SER A C 1
ATOM 2169 O O . SER A 1 264 ? -5.143 -28.967 0.617 1.00 31.66 264 SER A O 1
ATOM 2171 N N . THR A 1 265 ? -3.609 -30.522 0.095 1.00 31.09 265 THR A N 1
ATOM 2172 C CA . THR A 1 265 ? -3.625 -30.333 -1.353 1.00 31.09 265 THR A CA 1
ATOM 2173 C C . THR A 1 265 ? -4.991 -30.771 -1.895 1.00 31.09 265 THR A C 1
ATOM 2175 O O . THR A 1 265 ? -5.390 -31.916 -1.667 1.00 31.09 265 THR A O 1
ATOM 2178 N N . PRO A 1 266 ? -5.730 -29.925 -2.634 1.00 32.94 266 PRO A N 1
ATOM 2179 C CA . PRO A 1 266 ? -6.891 -30.397 -3.363 1.00 32.94 266 PRO A CA 1
ATOM 2180 C C . PRO A 1 266 ? -6.396 -31.200 -4.568 1.00 32.94 266 PRO A C 1
ATOM 2182 O O . PRO A 1 266 ? -5.804 -30.663 -5.504 1.00 32.94 266 PRO A O 1
ATOM 2185 N N . SER A 1 267 ? -6.614 -32.511 -4.517 1.00 29.33 267 SER A N 1
ATOM 2186 C CA . SER A 1 267 ? -6.516 -33.386 -5.679 1.00 29.33 267 SER A CA 1
ATOM 2187 C C . SER A 1 267 ? -7.676 -33.046 -6.616 1.00 29.33 267 SER A C 1
ATOM 2189 O O . SER A 1 267 ? -8.833 -33.288 -6.280 1.00 29.33 267 SER A O 1
ATOM 2191 N N . PHE A 1 268 ? -7.372 -32.440 -7.763 1.00 39.41 268 PHE A N 1
ATOM 2192 C CA . PHE A 1 268 ? -8.322 -32.325 -8.864 1.00 39.41 268 PHE A CA 1
ATOM 2193 C C . PHE A 1 268 ? -8.189 -33.570 -9.746 1.00 39.41 268 PHE A C 1
ATOM 2195 O O . PHE A 1 268 ? -7.126 -33.817 -10.321 1.00 39.41 268 PHE A O 1
ATOM 2202 N N . VAL A 1 269 ? -9.271 -34.350 -9.795 1.00 41.28 269 VAL A N 1
ATOM 2203 C CA . VAL A 1 269 ? -9.602 -35.276 -10.889 1.00 41.28 269 VAL A CA 1
ATOM 2204 C C . VAL A 1 269 ? -10.401 -34.497 -11.923 1.00 41.28 269 VAL A C 1
ATOM 2206 O O . VAL A 1 269 ? -11.271 -33.707 -11.491 1.00 41.28 269 VAL A O 1
#

Solvent-accessible surface area (backbone atoms only — not comparable to full-atom values): 15358 Å² total; per-residue (Å²): 122,48,64,63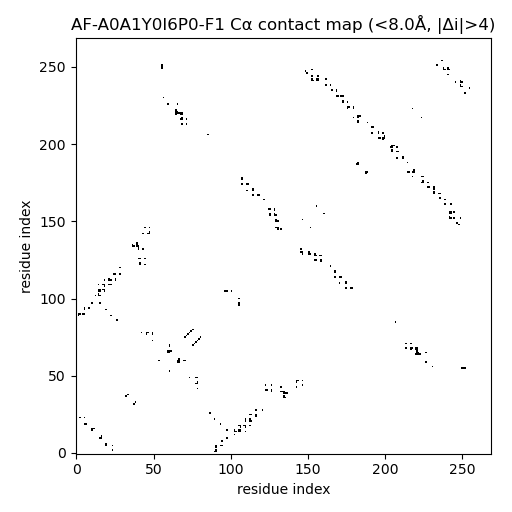,50,54,69,69,46,90,64,91,48,71,35,46,46,49,28,51,52,39,50,47,55,38,52,54,51,46,72,75,63,73,39,76,49,58,54,46,37,46,53,52,50,39,51,45,52,48,52,52,50,50,62,72,37,38,69,53,56,69,33,82,51,37,24,66,31,50,50,46,44,48,56,64,70,61,47,63,89,72,53,68,65,62,62,75,37,44,55,69,45,49,60,50,48,69,72,70,50,58,64,71,54,35,39,53,51,26,51,52,46,42,45,53,40,49,52,52,55,51,50,58,54,38,56,78,52,42,72,93,65,67,68,64,94,61,89,86,69,61,56,68,80,74,53,44,73,65,52,52,35,48,15,54,50,73,63,65,50,60,72,60,52,53,49,50,49,53,44,52,51,56,49,50,57,54,46,58,63,50,46,70,34,68,65,57,59,50,50,56,67,70,42,47,68,60,27,46,75,68,74,41,34,69,62,49,52,51,54,49,50,52,43,56,29,56,51,66,27,56,68,58,67,62,53,48,52,53,52,50,52,49,53,51,50,30,52,52,27,29,69,72,63,48,94,61,30,75,60,64,86,79,61,72,79,84,82,79,82,72,91,74,80,83,83,82,130

Radius of gyration: 19.81 Å; Cα contacts (8 Å, |Δi|>4): 211; chains: 1; bounding box: 47×59×51 Å

Sequence (269 aa):
MYKEKLLRTKVRTDNAKRLRETLINYCDFRQVNESDSKNRQLAILEQWQSQRLQGTHADLHTDPEYKEGLDFLLDELYAPKDFTQRDNDIDRIFPMMVRLLPDHLLYTVSLLVELNHLTQSLDYQLLDYLPPLPEEPVDGLDISEYITEEQYAKAYRDCANHPERLHQIQLIANVGDDLNRYVRSKFLSFSLKVTKGAAEMAGVGALHQFLNRGFHAFQRMGDVEKMLAIIIERETHILDQIFQGNPTPFSLENMQPNTSREMSTPSFV

InterPro domains:
  IPR058063 FFLEELY motif contaning [NF047641] (40-244)
  IPR058511 Domain of unknown function DUF8198 [PF26621] (29-249)

Foldseek 3Di:
DLLVLLVPQDADDPLLVLLSVLLVLLVVVCVVPDDLLLVVVLLLVLVVVLVLLCVLCVVQCPPPLRNLLNCCCSDPVRNPPDCPVVSVCCSVCSSVCSVPPDSVVSNLSSLSSNLSSLVVVVSSQLCVQADDDDSDDDPPDPSCVRDPPLRSLVSLQVSVCLVSLLVSLVSLLVSLVSLLVVLPDPVVLVCLVVCQVVCVVSVNNVVSVSVNSNSVSSNSRDPSNVVSVVSSLLSNQLSVCSNVVPPCSSDCPPVDPPDDPDDDDDDDD

Secondary structure (DSSP, 8-state):
-HHHHHHHS---SHHHHHHHHHHHHHHHHHHHH--HHHHHHHHHHHHHHHHHHHHHTHHHHH-TTTHHHHHHIIIIIIS-SS-HHHHHTHHHHHHHHHHHS-HHHHHHHHHHHHHHHHHHHHHHHHHTTSPPPPSS--TT--GGGT--HHHHHHHHHHHT-HHHHHHHHHHHHHHHHHHHHHHT-HHHHHHHHHHHHHHHHTT-HHHHHHHHHHHHHHHH-S-HHHHHHHHHHHHHHHHHHHHHT-SSTT--TT---------------

Organism: NCBI:txid141451